Protein AF-A0A850MJM0-F1 (afdb_monomer)

Sequence (257 aa):
MSYEEKIACKRKKCAGTLTVPIKIIQKGSSAIVVSRCPSCHASFKTILSLENKDKWGPIVGKQFFVCDVCGTYNPDNWQYSGSGYGMSMWHPYWYWTNRQERLKITIQCRNCRKKRKKVISSELWSDIAKIVEKPPEKPPVELQCPHCRAPISEGAKVCPSCNKEIACSKCGAAIAPGAKFCSSCGDKVEKFEVPAVSAPPKENVCPTCNEEYDKGSIFCSVCGQEINCDKCGSEIQDGALFCTNCGDPVTKGDLST

Nearest PDB structures (foldseek):
  8inf-assembly1_W  TM=5.359E-01  e=5.818E-01  Homo sapiens
  6zj3-assembly1_L4  TM=5.145E-01  e=8.467E-01  Euglena gracilis
  6xu8-assembly1_Co  TM=5.160E-01  e=1.487E+00  Drosophila melanogaster

Radius of gyration: 32.88 Å; Cα contacts (8 Å, |Δi|>4): 395; chains: 1; bounding box: 72×34×93 Å

pLDDT: mean 76.53, std 17.35, range [31.28, 96.12]

Solvent-accessible surface area (backbone atoms only — not comparable to full-atom values): 16086 Å² total; per-residue (Å²): 135,55,62,66,67,67,58,25,38,85,52,77,95,51,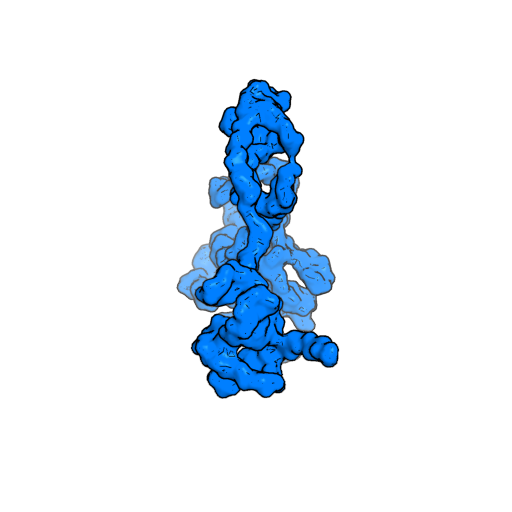78,46,37,75,32,17,46,45,33,41,40,72,54,89,69,29,36,41,36,32,25,28,22,37,90,76,64,51,73,47,79,42,81,40,57,52,92,50,33,86,74,42,44,65,58,52,36,59,27,46,32,31,34,59,69,81,58,53,74,34,70,86,37,64,43,79,61,80,82,82,73,92,76,83,73,94,73,98,79,82,86,90,78,100,66,85,56,66,45,38,38,34,35,43,35,86,83,82,61,54,72,44,80,28,38,30,22,51,80,61,40,66,61,36,45,64,77,47,60,69,72,86,69,73,71,80,68,82,40,56,37,85,80,78,59,46,82,42,63,90,86,53,42,51,38,91,87,74,53,40,59,42,21,37,93,88,80,60,48,77,47,61,74,88,52,61,45,36,93,87,78,62,50,75,50,70,77,61,83,69,76,94,75,74,78,80,85,83,87,43,63,39,93,85,80,67,46,76,53,64,89,43,45,58,48,36,92,85,78,64,48,76,44,48,39,93,88,76,63,45,82,66,62,90,90,48,59,42,38,92,86,80,63,49,76,33,47,79,62,81,79,77,129

Mean predicted aligned error: 19.58 Å

Secondary structure (DSSP, 8-state):
--HHHHHS---GGGTT---EEEEEEEETTEEEEEEE-TTT--EEEEEEEGGGHHHHHHHHHHHHTB-TTT--B-TTSEEES---S---S--S------S--EEEEEEE-TTT--EEEEEEEHHHHHHHHHHH----------EEPTTT--EE-TT-SB-TTT--BSB-TTT-PBPPTT-SB-TTT-PBPP--------SS----B-TTT--B--TT-SB-TTT--B---TTT-PPPPTT-SB-TTT--B--------

Structure (mmCIF, N/CA/C/O backbone):
data_AF-A0A850MJM0-F1
#
_entry.id   AF-A0A850MJM0-F1
#
loop_
_atom_site.group_PDB
_atom_site.id
_atom_site.type_symbol
_atom_site.label_atom_id
_atom_site.label_alt_id
_atom_site.label_comp_id
_atom_site.label_asym_id
_atom_site.label_entity_id
_atom_site.label_seq_id
_atom_site.pdbx_PDB_ins_code
_atom_site.Cartn_x
_atom_site.Cartn_y
_atom_site.Cartn_z
_atom_site.occupancy
_atom_site.B_iso_or_equiv
_atom_site.auth_seq_id
_atom_site.auth_comp_id
_atom_site.auth_asym_id
_atom_site.auth_atom_id
_atom_site.pdbx_PDB_model_num
ATOM 1 N N . MET A 1 1 ? -21.101 -10.316 14.415 1.00 73.50 1 MET A N 1
ATOM 2 C CA . MET A 1 1 ? -20.581 -8.983 14.041 1.00 73.50 1 MET A CA 1
ATOM 3 C C . MET A 1 1 ? -19.241 -9.134 13.349 1.00 73.50 1 MET A C 1
ATOM 5 O O . MET A 1 1 ? -18.328 -9.709 13.948 1.00 73.50 1 MET A O 1
ATOM 9 N N . SER A 1 2 ? -19.143 -8.639 12.119 1.00 88.75 2 SER A N 1
ATOM 10 C CA . SER A 1 2 ? -17.919 -8.636 11.311 1.00 88.75 2 SER A CA 1
ATOM 11 C C . SER A 1 2 ? -16.868 -7.675 11.888 1.00 88.75 2 SER A C 1
ATOM 13 O O . SER A 1 2 ? -17.162 -6.858 12.770 1.00 88.75 2 SER A O 1
ATOM 15 N N . TYR A 1 3 ? -15.609 -7.783 11.456 1.00 90.56 3 TYR A N 1
ATOM 16 C CA . TYR A 1 3 ? -14.566 -6.870 11.940 1.00 90.56 3 TYR A CA 1
ATOM 17 C C . TYR A 1 3 ? -14.725 -5.469 11.352 1.00 90.56 3 TYR A C 1
ATOM 19 O O . TYR A 1 3 ? -14.462 -4.492 12.051 1.00 90.56 3 TYR A O 1
ATOM 27 N N . GLU A 1 4 ? -15.252 -5.373 10.137 1.00 88.75 4 GLU A N 1
ATOM 28 C CA . GLU A 1 4 ? -15.675 -4.154 9.459 1.00 88.75 4 GLU A CA 1
ATOM 29 C C . GLU A 1 4 ? -16.672 -3.378 10.321 1.00 88.75 4 GLU A C 1
ATOM 31 O O . GLU A 1 4 ? -16.455 -2.207 10.625 1.00 88.75 4 GLU A O 1
ATOM 36 N N . GLU A 1 5 ? -17.713 -4.048 10.823 1.00 88.00 5 GLU A N 1
ATOM 37 C CA . GLU A 1 5 ? -18.692 -3.439 11.726 1.00 88.00 5 GLU A CA 1
ATOM 38 C C . GLU A 1 5 ? -18.061 -2.994 13.049 1.00 88.00 5 GLU A C 1
ATOM 40 O O . GLU A 1 5 ? -18.450 -1.965 13.611 1.00 88.00 5 GLU A O 1
ATOM 45 N N . LYS A 1 6 ? -17.098 -3.758 13.582 1.00 88.19 6 LYS A N 1
ATOM 46 C CA . LYS A 1 6 ? -16.415 -3.442 14.850 1.00 88.19 6 LYS A CA 1
ATOM 47 C C . LYS A 1 6 ? -15.526 -2.203 14.748 1.00 88.19 6 LYS A C 1
ATOM 49 O O . LYS A 1 6 ? -15.399 -1.480 15.737 1.00 88.19 6 LYS A O 1
ATOM 54 N N . ILE A 1 7 ? -14.926 -1.952 13.588 1.00 89.31 7 ILE A N 1
ATOM 55 C CA . ILE A 1 7 ? -14.044 -0.797 13.352 1.00 89.31 7 ILE A CA 1
ATOM 56 C C . ILE A 1 7 ? -14.753 0.370 12.646 1.00 89.31 7 ILE A C 1
ATOM 58 O O . ILE A 1 7 ? -14.175 1.448 12.524 1.00 89.31 7 ILE A O 1
ATOM 62 N N . ALA A 1 8 ? -15.999 0.194 12.208 1.00 89.12 8 ALA A N 1
ATOM 63 C CA . ALA A 1 8 ? -16.822 1.235 11.603 1.00 89.12 8 ALA A CA 1
ATOM 64 C C . ALA A 1 8 ? -17.196 2.365 12.579 1.00 89.12 8 ALA A C 1
ATOM 66 O O . ALA A 1 8 ? -17.294 2.185 13.799 1.00 89.12 8 ALA A O 1
ATOM 67 N N . CYS A 1 9 ? -17.470 3.553 12.031 1.00 89.75 9 CYS A N 1
ATOM 68 C CA . CYS A 1 9 ? -17.939 4.685 12.823 1.00 89.75 9 CYS A CA 1
ATOM 69 C C . CYS A 1 9 ? -19.335 4.415 13.410 1.00 89.75 9 CYS A C 1
ATOM 71 O O . CYS A 1 9 ? -20.280 4.131 12.682 1.00 89.75 9 CYS A O 1
ATOM 73 N N . LYS A 1 10 ? -19.497 4.579 14.729 1.00 85.19 10 LYS A N 1
ATOM 74 C CA . LYS A 1 10 ? -20.770 4.311 15.429 1.00 85.19 10 LYS A CA 1
ATOM 75 C C . LYS A 1 10 ? -21.781 5.462 15.402 1.00 85.19 10 LYS A C 1
ATOM 77 O O . LYS A 1 10 ? -22.886 5.323 15.917 1.00 85.19 10 LYS A O 1
ATOM 82 N N . ARG A 1 11 ? -21.432 6.622 14.837 1.00 86.88 11 ARG A N 1
ATOM 83 C CA . ARG A 1 11 ? -22.364 7.758 14.752 1.00 86.88 11 ARG A CA 1
ATOM 84 C C . ARG A 1 11 ? -23.369 7.529 13.622 1.00 86.88 11 ARG A C 1
ATOM 86 O O . ARG A 1 11 ? -22.960 7.325 12.485 1.00 86.88 11 ARG A O 1
ATOM 93 N N . LYS A 1 12 ? -24.670 7.659 13.920 1.00 82.44 12 LYS A N 1
ATOM 94 C CA . LYS A 1 12 ? -25.774 7.442 12.959 1.00 82.44 12 LYS A CA 1
ATOM 95 C C . LYS A 1 12 ? -25.589 8.207 11.640 1.00 82.44 12 LYS A C 1
ATOM 97 O O . LYS A 1 12 ? -25.693 7.613 10.577 1.00 82.44 12 LYS A O 1
ATOM 102 N N . LYS A 1 13 ? -25.190 9.484 11.710 1.00 83.62 13 LYS A N 1
ATOM 103 C CA . LYS A 1 13 ? -24.948 10.348 10.534 1.00 83.62 13 LYS A CA 1
ATOM 104 C C . LYS A 1 13 ? -23.825 9.886 9.594 1.00 83.62 13 LYS A C 1
ATOM 106 O O . LYS A 1 13 ? -23.658 10.443 8.521 1.00 83.62 13 LYS A O 1
ATOM 111 N N . CYS A 1 14 ? -23.011 8.930 10.032 1.00 82.81 14 CYS A N 1
ATOM 112 C CA . CYS A 1 14 ? -21.874 8.407 9.286 1.00 82.81 14 CYS A CA 1
ATOM 113 C C . CYS A 1 14 ? -22.187 7.055 8.627 1.00 82.81 14 CYS A C 1
ATOM 115 O O . CYS A 1 14 ? -21.354 6.566 7.872 1.00 82.81 14 CYS A O 1
ATOM 117 N N . ALA A 1 15 ? -23.345 6.442 8.909 1.00 72.50 15 ALA A N 1
ATOM 118 C CA . ALA A 1 15 ? -23.772 5.167 8.322 1.00 72.50 15 ALA A CA 1
ATOM 119 C C . ALA A 1 15 ? -22.708 4.046 8.381 1.00 72.50 15 ALA A C 1
ATOM 121 O O . ALA A 1 15 ? -22.600 3.235 7.470 1.00 72.50 15 ALA A O 1
ATOM 122 N N . GLY A 1 16 ? -21.874 4.011 9.429 1.00 67.88 16 GLY A N 1
ATOM 123 C CA . GLY A 1 16 ? -20.808 3.010 9.527 1.00 67.88 16 GLY A CA 1
ATOM 124 C C . GLY A 1 16 ? -19.594 3.266 8.625 1.00 67.88 16 GLY A C 1
ATOM 125 O O . GLY A 1 16 ? -18.875 2.323 8.314 1.00 67.88 16 GLY A O 1
ATOM 126 N N . THR A 1 17 ? -19.336 4.518 8.218 1.00 68.19 17 THR A N 1
ATOM 127 C CA . THR A 1 17 ? -18.204 4.859 7.332 1.00 68.19 17 THR A CA 1
ATOM 128 C C . THR A 1 17 ? -16.870 4.294 7.815 1.00 68.19 17 THR A C 1
ATOM 130 O O . THR A 1 17 ? -16.611 4.179 9.022 1.00 68.19 17 THR A O 1
ATOM 133 N N . LEU A 1 18 ? -16.001 4.062 6.827 1.00 71.00 18 LEU A N 1
ATOM 134 C CA . LEU A 1 18 ? -14.564 3.848 6.953 1.00 71.00 18 LEU A CA 1
ATOM 135 C C . LEU A 1 18 ? -13.977 4.720 8.072 1.00 71.00 18 LEU A C 1
ATOM 137 O O . LEU A 1 18 ? -14.043 5.952 8.017 1.00 71.00 18 LEU A O 1
ATOM 141 N N . THR A 1 19 ? -13.395 4.095 9.093 1.00 87.44 19 THR A N 1
ATOM 142 C CA . THR A 1 19 ? -12.561 4.819 10.052 1.00 87.44 19 THR A CA 1
ATOM 143 C C . THR A 1 19 ? -11.104 4.665 9.662 1.00 87.44 19 THR A C 1
ATOM 145 O O . THR A 1 19 ? -10.707 3.704 9.010 1.00 87.44 19 THR A O 1
ATOM 148 N N . VAL A 1 20 ? -10.305 5.662 10.017 1.00 93.62 20 VAL A N 1
ATOM 149 C CA . VAL A 1 20 ? -8.890 5.713 9.682 1.00 93.62 20 VAL A CA 1
ATOM 150 C C . VAL A 1 20 ? -8.096 5.486 10.959 1.00 93.62 20 VAL A C 1
ATOM 152 O O . VAL A 1 20 ? -8.084 6.376 11.816 1.00 93.62 20 VAL A O 1
ATOM 155 N N . PRO A 1 21 ? -7.416 4.340 11.116 1.00 95.25 21 PRO A N 1
ATOM 156 C CA . PRO A 1 21 ? -6.470 4.127 12.194 1.00 95.25 21 PRO A CA 1
ATOM 157 C C . PRO A 1 21 ? -5.414 5.235 12.203 1.00 95.25 21 PRO A C 1
ATOM 159 O O . PRO A 1 21 ? -4.779 5.533 11.186 1.00 95.25 21 PRO A O 1
ATOM 162 N N . ILE A 1 22 ? -5.253 5.868 13.363 1.00 94.62 22 ILE A N 1
ATOM 163 C CA . ILE A 1 22 ? -4.218 6.877 13.633 1.00 94.62 22 ILE A CA 1
ATOM 164 C C . ILE A 1 22 ? -3.197 6.370 14.654 1.00 94.62 22 ILE A C 1
ATOM 166 O O . ILE A 1 22 ? -2.071 6.867 14.706 1.00 94.62 22 ILE A O 1
ATOM 170 N N . LYS A 1 23 ? -3.576 5.375 15.465 1.00 94.94 23 LYS A N 1
ATOM 171 C CA . LYS A 1 23 ? -2.698 4.741 16.443 1.00 94.94 23 LYS A CA 1
ATOM 172 C C . LYS A 1 23 ? -3.057 3.264 16.622 1.00 94.94 23 LYS A C 1
ATOM 174 O O . LYS A 1 23 ? -4.214 2.962 16.888 1.00 94.94 23 LYS A O 1
ATOM 179 N N . ILE A 1 24 ? -2.081 2.367 16.515 1.00 95.06 24 ILE A N 1
ATOM 180 C CA . ILE A 1 24 ? -2.252 0.912 16.643 1.00 95.06 24 ILE A CA 1
ATOM 181 C C . ILE A 1 24 ? -1.194 0.380 17.617 1.00 95.06 24 ILE A C 1
ATOM 183 O O . ILE A 1 24 ? -0.027 0.274 17.269 1.00 95.06 24 ILE A O 1
ATOM 187 N N . ILE A 1 25 ? -1.565 0.078 18.860 1.00 93.81 25 ILE A N 1
ATOM 188 C CA . ILE A 1 25 ? -0.603 -0.340 19.894 1.00 93.81 25 ILE A CA 1
ATOM 189 C C . ILE A 1 25 ? -0.877 -1.769 20.332 1.00 93.81 25 ILE A C 1
ATOM 191 O O . ILE A 1 25 ? -1.975 -2.061 20.801 1.00 93.81 25 ILE A O 1
ATOM 195 N N . GLN A 1 26 ? 0.136 -2.624 20.265 1.00 93.00 26 GLN A N 1
ATOM 196 C CA . GLN A 1 26 ? 0.100 -3.949 20.867 1.00 93.00 26 GLN A CA 1
ATOM 197 C C . GLN A 1 26 ? 0.281 -3.854 22.390 1.00 93.00 26 GLN A C 1
ATOM 199 O O . GLN A 1 26 ? 1.193 -3.194 22.888 1.00 93.00 26 GLN A O 1
ATOM 204 N N . LYS A 1 27 ? -0.606 -4.505 23.145 1.00 91.31 27 LYS A N 1
ATOM 205 C CA . LYS A 1 27 ? -0.520 -4.685 24.598 1.00 91.31 27 LYS A CA 1
ATOM 206 C C . LYS A 1 27 ? -0.912 -6.116 24.954 1.00 91.31 27 LYS A C 1
ATOM 208 O O . LYS A 1 27 ? -2.089 -6.462 24.874 1.00 91.31 27 LYS A O 1
ATOM 213 N N . GLY A 1 28 ? 0.064 -6.923 25.369 1.00 90.50 28 GLY A N 1
ATOM 214 C CA . GLY A 1 28 ? -0.158 -8.349 25.618 1.00 90.50 28 GLY A CA 1
ATOM 215 C C . GLY A 1 28 ? -0.710 -9.037 24.367 1.00 90.50 28 GLY A C 1
ATOM 216 O O . GLY A 1 28 ? -0.198 -8.817 23.271 1.00 90.50 28 GLY A O 1
ATOM 217 N N . SER A 1 29 ? -1.797 -9.791 24.527 1.00 94.44 29 SER A N 1
ATOM 218 C CA . SER A 1 29 ? -2.508 -10.508 23.458 1.00 94.44 29 SER A CA 1
ATOM 219 C C . SER A 1 29 ? -3.500 -9.645 22.658 1.00 94.44 29 SER A C 1
ATOM 221 O O . SER A 1 29 ? -4.314 -10.170 21.899 1.00 94.44 29 SER A O 1
ATOM 223 N N . SER A 1 30 ? -3.479 -8.318 22.820 1.00 95.25 30 SER A N 1
ATOM 224 C CA . SER A 1 30 ? -4.449 -7.409 22.196 1.00 95.25 30 SER A CA 1
ATOM 225 C C . SER A 1 30 ? -3.796 -6.265 21.419 1.00 95.25 30 SER A C 1
ATOM 227 O O . SER A 1 30 ? -2.788 -5.695 21.833 1.00 95.25 30 SER A O 1
ATOM 229 N N . ALA A 1 31 ? -4.434 -5.855 20.326 1.00 95.44 31 ALA A N 1
ATOM 230 C CA . ALA A 1 31 ? -4.159 -4.622 19.602 1.00 95.44 31 ALA A CA 1
ATOM 231 C C . ALA A 1 31 ? -5.190 -3.546 19.976 1.00 95.44 31 ALA A C 1
ATOM 233 O O . ALA A 1 31 ? -6.398 -3.716 19.811 1.00 95.44 31 ALA A O 1
ATOM 234 N N . ILE A 1 32 ? -4.710 -2.406 20.470 1.00 95.75 32 ILE A N 1
ATOM 235 C CA . ILE A 1 32 ? -5.511 -1.208 20.716 1.00 95.75 32 ILE A CA 1
ATOM 236 C C . ILE A 1 32 ? -5.442 -0.329 19.471 1.00 95.75 32 ILE A C 1
ATOM 238 O O . ILE A 1 32 ? -4.422 0.315 19.218 1.00 95.75 32 ILE A O 1
ATOM 242 N N . VAL A 1 33 ? -6.545 -0.264 18.732 1.00 95.94 33 VAL A N 1
ATOM 243 C CA . VAL A 1 33 ? -6.689 0.549 17.524 1.00 95.94 33 VAL A CA 1
ATOM 244 C C . VAL A 1 33 ? -7.494 1.797 17.862 1.00 95.94 33 VAL A C 1
ATOM 246 O O . VAL A 1 33 ? -8.666 1.721 18.224 1.00 95.94 33 VAL A O 1
ATOM 249 N N . VAL A 1 34 ? -6.859 2.960 17.765 1.00 95.56 34 VAL A N 1
ATOM 250 C CA . VAL A 1 34 ? -7.532 4.257 17.819 1.00 95.56 34 VAL A CA 1
ATOM 251 C C . VAL A 1 34 ? -7.684 4.763 16.394 1.00 95.56 34 VAL A C 1
ATOM 253 O O . VAL A 1 34 ? -6.687 5.001 15.704 1.00 95.56 34 VAL A O 1
ATOM 256 N N . SER A 1 35 ? -8.928 4.963 15.981 1.00 94.50 35 SER A N 1
ATOM 257 C CA . SER A 1 35 ? -9.287 5.419 14.644 1.00 94.50 35 SER A CA 1
ATOM 258 C C . SER A 1 35 ? -10.024 6.748 14.696 1.00 94.50 35 SER A C 1
ATOM 260 O O . SER A 1 35 ? -10.736 7.039 15.655 1.00 94.50 35 SER A O 1
ATOM 262 N N . ARG A 1 36 ? -9.885 7.548 13.641 1.00 92.94 36 ARG A N 1
ATOM 263 C CA . ARG A 1 36 ? -10.643 8.781 13.423 1.00 92.94 36 ARG A CA 1
ATOM 264 C C . ARG A 1 36 ? -11.534 8.622 12.198 1.00 92.94 36 ARG A C 1
ATOM 266 O O . ARG A 1 36 ? -11.080 8.157 11.158 1.00 92.94 36 ARG A O 1
ATOM 273 N N . CYS A 1 37 ? -12.799 9.005 12.309 1.00 90.62 37 CYS A N 1
ATOM 274 C CA . CYS A 1 37 ? -13.708 9.034 11.163 1.00 90.62 37 CYS A CA 1
ATOM 275 C C . CYS A 1 37 ? -13.425 10.277 10.294 1.00 90.62 37 CYS A C 1
ATOM 277 O O . CYS A 1 37 ? -13.448 11.379 10.843 1.00 90.62 37 CYS A O 1
ATOM 279 N N . PRO A 1 38 ? -13.211 10.150 8.972 1.00 86.88 38 PRO A N 1
ATOM 280 C CA . PRO A 1 38 ? -13.021 11.304 8.090 1.00 86.88 38 PRO A CA 1
ATOM 281 C C . PRO A 1 38 ? -14.247 12.220 8.010 1.00 86.88 38 PRO A C 1
ATOM 283 O O . PRO A 1 38 ? -14.094 13.428 7.910 1.00 86.88 38 PRO A O 1
ATOM 286 N N . SER A 1 39 ? -15.458 11.662 8.108 1.00 88.25 39 SER A N 1
ATOM 287 C CA . SER A 1 39 ? -16.705 12.417 7.923 1.00 88.25 39 SER A CA 1
ATOM 288 C C . SER A 1 39 ? -17.124 13.226 9.149 1.00 88.25 39 SER A C 1
ATOM 290 O O . SER A 1 39 ? -17.693 14.303 9.020 1.00 88.25 39 SER A O 1
ATOM 292 N N . CYS A 1 40 ? -16.904 12.706 10.362 1.00 90.00 40 CYS A N 1
ATOM 293 C CA . CYS A 1 40 ? -17.334 13.387 11.591 1.00 90.00 40 CYS A CA 1
ATOM 294 C C . CYS A 1 40 ? -16.208 13.726 12.564 1.00 90.00 40 CYS A C 1
ATOM 296 O O . CYS A 1 40 ? -16.497 14.242 13.645 1.00 90.00 40 CYS A O 1
ATOM 298 N N . HIS A 1 41 ? -14.965 13.374 12.226 1.00 88.19 41 HIS A N 1
ATOM 299 C CA . HIS A 1 41 ? -13.744 13.579 13.014 1.00 88.19 41 HIS A CA 1
ATOM 300 C C . HIS A 1 41 ? -13.751 12.989 14.432 1.00 88.19 41 HIS A C 1
ATOM 302 O O . HIS A 1 41 ? -12.788 13.155 15.182 1.00 88.19 41 HIS A O 1
ATOM 308 N N . ALA A 1 42 ? -14.794 12.238 14.792 1.00 89.75 42 ALA A N 1
ATOM 309 C CA . ALA A 1 42 ? -14.852 11.519 16.048 1.00 89.75 42 ALA A CA 1
ATOM 310 C C . ALA A 1 42 ? -13.763 10.449 16.088 1.00 89.75 42 ALA A C 1
ATOM 312 O O . ALA A 1 42 ? -13.487 9.775 15.089 1.00 89.75 42 ALA A O 1
ATOM 313 N N . SER A 1 43 ? -13.145 10.325 17.258 1.00 91.25 43 SER A N 1
ATOM 314 C CA . SER A 1 43 ? -12.139 9.309 17.527 1.00 91.25 43 SER A CA 1
ATOM 315 C C . SER A 1 43 ? -12.783 8.162 18.295 1.00 91.25 43 SER A C 1
ATOM 317 O O . SER A 1 43 ? -13.587 8.394 19.196 1.00 91.25 43 SER A O 1
ATOM 319 N N . PHE A 1 44 ? -12.431 6.936 17.937 1.00 89.44 44 PHE A N 1
ATOM 320 C CA . PHE A 1 44 ? -12.960 5.719 18.541 1.00 89.44 44 PHE A CA 1
ATOM 321 C C . PHE A 1 44 ? -11.806 4.787 18.872 1.00 89.44 44 PHE A C 1
ATOM 323 O O . PHE A 1 44 ? -10.789 4.775 18.177 1.00 89.44 44 PHE A O 1
ATOM 330 N N . LYS A 1 45 ? -11.970 4.015 19.941 1.00 93.81 45 LYS A N 1
ATOM 331 C CA . LYS A 1 45 ? -11.004 3.016 20.382 1.00 93.81 45 LYS A CA 1
ATOM 332 C C . LYS A 1 45 ? -11.650 1.644 20.268 1.00 93.81 45 LYS A C 1
ATOM 334 O O . LYS A 1 45 ? -12.674 1.404 20.901 1.00 93.81 45 LYS A O 1
ATOM 339 N N . THR A 1 46 ? -11.006 0.751 19.533 1.00 94.44 46 THR A N 1
ATOM 340 C CA . THR A 1 46 ? -11.391 -0.654 19.419 1.00 94.44 46 THR A CA 1
ATOM 341 C C . THR A 1 46 ? -10.244 -1.517 19.929 1.00 94.44 46 THR A C 1
ATOM 343 O O . THR A 1 46 ? -9.074 -1.236 19.666 1.00 94.44 46 THR A O 1
ATOM 346 N N . ILE A 1 47 ? -10.573 -2.548 20.704 1.00 95.75 47 ILE A N 1
ATOM 347 C CA . ILE A 1 47 ? -9.612 -3.535 21.200 1.00 95.75 47 ILE A CA 1
ATOM 348 C C . ILE A 1 47 ? -9.845 -4.819 20.405 1.00 95.75 47 ILE A C 1
ATOM 350 O O . ILE A 1 47 ? -10.971 -5.312 20.349 1.00 95.75 47 ILE A O 1
ATOM 354 N N . LEU A 1 48 ? -8.800 -5.320 19.751 1.00 95.31 48 LEU A N 1
ATOM 355 C CA . LEU A 1 48 ? -8.848 -6.490 18.879 1.00 95.31 48 LEU A CA 1
ATOM 356 C C . LEU A 1 48 ? -7.898 -7.563 19.418 1.00 95.31 48 LEU A C 1
ATOM 358 O O . LEU A 1 48 ? -6.746 -7.258 19.715 1.00 95.31 48 LEU A O 1
ATOM 362 N N . SER A 1 49 ? -8.365 -8.807 19.541 1.00 96.12 49 SER A N 1
ATOM 363 C CA . SER A 1 49 ? -7.502 -9.935 19.925 1.00 96.12 49 SER A CA 1
ATOM 364 C C . SER A 1 49 ? -6.508 -10.255 18.803 1.00 96.12 49 SER A C 1
ATOM 366 O O . SER A 1 49 ? -6.898 -10.318 17.632 1.00 96.12 49 SER A O 1
ATOM 368 N N . LEU A 1 50 ? -5.238 -10.471 19.157 1.00 94.81 50 LEU A N 1
ATOM 369 C CA . LEU A 1 50 ? -4.191 -10.887 18.219 1.00 94.81 50 LEU A CA 1
ATOM 370 C C . LEU A 1 50 ? -4.405 -12.313 17.692 1.00 94.81 50 LEU A C 1
ATOM 372 O O . LEU A 1 50 ? -3.963 -12.602 16.589 1.00 94.81 50 LEU A O 1
ATOM 376 N N . GLU A 1 51 ? -5.147 -13.170 18.399 1.00 95.44 51 GLU A N 1
ATOM 377 C CA . GLU A 1 51 ? -5.480 -14.530 17.930 1.00 95.44 51 GLU A CA 1
ATOM 378 C C . GLU A 1 51 ? -6.279 -14.524 16.621 1.00 95.44 51 GLU A C 1
ATOM 380 O O . GLU A 1 51 ? -6.262 -15.480 15.861 1.00 95.44 51 GLU A O 1
ATOM 385 N N . ASN A 1 52 ? -6.999 -13.434 16.349 1.00 94.75 52 ASN A N 1
ATOM 386 C CA . ASN A 1 52 ? -7.797 -13.271 15.137 1.00 94.75 52 ASN A CA 1
ATOM 387 C C . ASN A 1 52 ? -7.179 -12.245 14.171 1.00 94.75 52 ASN A C 1
ATOM 389 O O . ASN A 1 52 ? -7.901 -11.650 13.365 1.00 94.75 52 ASN A O 1
ATOM 393 N N . LYS A 1 53 ? -5.868 -11.987 14.276 1.00 93.06 53 LYS A N 1
ATOM 394 C CA . LYS A 1 53 ? -5.159 -10.962 13.495 1.00 93.06 53 LYS A CA 1
ATOM 395 C C . LYS A 1 53 ? -5.313 -11.142 11.992 1.00 93.06 53 LYS A C 1
ATOM 397 O O . LYS A 1 53 ? -5.512 -10.143 11.312 1.00 93.06 53 LYS A O 1
ATOM 402 N N . ASP A 1 54 ? -5.343 -12.369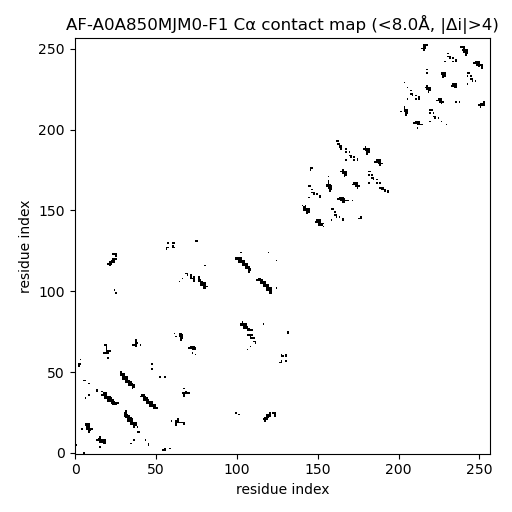 11.491 1.00 92.25 54 ASP A N 1
ATOM 403 C CA . ASP A 1 54 ? -5.501 -12.631 10.054 1.00 92.25 54 ASP A CA 1
ATOM 404 C C . ASP A 1 54 ? -6.833 -12.111 9.500 1.00 92.25 54 ASP A C 1
ATOM 406 O O . ASP A 1 54 ? -6.927 -11.723 8.338 1.00 92.25 54 ASP A O 1
ATOM 410 N N . LYS A 1 55 ? -7.863 -12.024 10.351 1.00 93.25 55 LYS A N 1
ATOM 411 C CA . LYS A 1 55 ? -9.191 -11.536 9.962 1.00 93.25 55 LYS A CA 1
ATOM 412 C C . LYS A 1 55 ? -9.255 -10.010 9.926 1.00 93.25 55 LYS A C 1
ATOM 414 O O . LYS A 1 55 ? -9.823 -9.441 9.002 1.00 93.25 55 LYS A O 1
ATOM 419 N N . TRP A 1 56 ? -8.706 -9.326 10.933 1.00 93.25 56 TRP A N 1
ATOM 420 C CA . TRP A 1 56 ? -8.835 -7.863 11.046 1.00 93.25 56 TRP A CA 1
ATOM 421 C C . TRP A 1 56 ? -7.624 -7.079 10.534 1.00 93.25 56 TRP A C 1
ATOM 423 O O . TRP A 1 56 ? -7.766 -5.917 10.146 1.00 93.25 56 TRP A O 1
ATOM 433 N N . GLY A 1 57 ? -6.441 -7.688 10.534 1.00 92.56 57 GLY A N 1
ATOM 434 C CA . GLY A 1 57 ? -5.165 -7.090 10.150 1.00 92.56 57 GLY A CA 1
ATOM 435 C C . GLY A 1 57 ? -5.191 -6.481 8.751 1.00 92.56 57 GLY A C 1
ATOM 436 O O . GLY A 1 57 ? -4.872 -5.297 8.628 1.00 92.56 57 GLY A O 1
ATOM 437 N N . PRO A 1 58 ? -5.660 -7.206 7.716 1.00 91.25 58 PRO A N 1
ATOM 438 C CA . PRO A 1 58 ? -5.777 -6.664 6.362 1.00 91.25 58 PRO A CA 1
ATOM 439 C C . PRO A 1 58 ? -6.677 -5.426 6.273 1.00 91.25 58 PRO A C 1
ATOM 441 O O . PRO A 1 58 ? -6.368 -4.472 5.556 1.00 91.25 58 PRO A O 1
ATOM 444 N N . ILE A 1 59 ? -7.774 -5.409 7.035 1.00 91.88 59 ILE A N 1
ATOM 445 C CA . ILE A 1 59 ? -8.752 -4.317 7.020 1.00 91.88 59 ILE A CA 1
ATOM 446 C C . ILE A 1 59 ? -8.150 -3.063 7.665 1.00 91.88 59 ILE A C 1
ATOM 448 O O . ILE A 1 59 ? -8.137 -1.985 7.067 1.00 91.88 59 ILE A O 1
ATOM 452 N N . VAL A 1 60 ? -7.602 -3.214 8.874 1.00 93.19 60 VAL A N 1
ATOM 453 C CA . VAL A 1 60 ? -6.954 -2.124 9.618 1.00 93.19 60 VAL A CA 1
ATOM 454 C C . VAL A 1 60 ? -5.716 -1.623 8.870 1.00 93.19 60 VAL A C 1
ATOM 456 O O . VAL A 1 60 ? -5.505 -0.414 8.790 1.00 93.19 60 VAL A O 1
ATOM 459 N N . GLY A 1 61 ? -4.931 -2.527 8.280 1.00 92.00 61 GLY A N 1
ATOM 460 C CA . GLY A 1 61 ? -3.743 -2.212 7.491 1.00 92.00 61 GLY A CA 1
ATOM 461 C C . GLY A 1 61 ? -4.062 -1.360 6.267 1.00 92.00 61 GLY A C 1
ATOM 462 O O . GLY A 1 61 ? -3.480 -0.291 6.105 1.00 92.00 61 GLY A O 1
ATOM 463 N N . LYS A 1 62 ? -5.062 -1.740 5.459 1.00 90.75 62 LYS A N 1
ATOM 464 C CA . LYS A 1 62 ? -5.520 -0.909 4.329 1.00 90.75 62 LYS A CA 1
ATOM 465 C C . LYS A 1 62 ? -6.026 0.459 4.800 1.00 90.75 62 LYS A C 1
ATOM 467 O O . LYS A 1 62 ? -5.628 1.491 4.261 1.00 90.75 62 LYS A O 1
ATOM 472 N N . GLN A 1 63 ? -6.844 0.500 5.851 1.00 92.62 63 GLN A N 1
ATOM 473 C CA . GLN A 1 63 ? -7.356 1.759 6.404 1.00 92.62 63 GLN A CA 1
ATOM 474 C C . GLN A 1 63 ? -6.249 2.661 6.978 1.00 92.62 63 GLN A C 1
ATOM 476 O O . GLN A 1 63 ? -6.383 3.888 6.981 1.00 92.62 63 GLN A O 1
ATOM 481 N N . PHE A 1 64 ? -5.136 2.090 7.445 1.00 94.06 64 PHE A N 1
ATOM 482 C CA . PHE A 1 64 ? -4.011 2.842 7.998 1.00 94.06 64 PHE A CA 1
ATOM 483 C C . PHE A 1 64 ? -3.362 3.785 6.974 1.00 94.06 64 PHE A C 1
ATOM 485 O O . PHE A 1 64 ? -2.826 4.813 7.375 1.00 94.06 64 PHE A O 1
ATOM 492 N N . PHE A 1 65 ? -3.476 3.537 5.669 1.00 93.19 65 PHE A N 1
ATOM 493 C CA . PHE A 1 65 ? -2.930 4.432 4.633 1.00 93.19 65 PHE A CA 1
ATOM 494 C C . PHE A 1 65 ? -3.954 5.424 4.066 1.00 93.19 65 PHE A C 1
ATOM 496 O O . PHE A 1 65 ? -3.656 6.227 3.178 1.00 93.19 65 PHE A O 1
ATOM 503 N N . VAL A 1 66 ? -5.170 5.424 4.609 1.00 92.69 66 VAL A N 1
ATOM 504 C CA . VAL A 1 66 ? -6.216 6.378 4.243 1.00 92.69 66 VAL A CA 1
ATOM 505 C C . VAL A 1 66 ? -5.995 7.714 4.960 1.00 92.69 66 VAL A C 1
ATOM 507 O O . VAL A 1 66 ? -5.577 7.771 6.124 1.00 92.69 66 VAL A O 1
ATOM 510 N N . CYS A 1 67 ? -6.264 8.813 4.256 1.00 91.69 67 CYS A N 1
ATOM 511 C CA . CYS A 1 67 ? -6.244 10.162 4.804 1.00 91.69 67 CYS A CA 1
ATOM 512 C C . CYS A 1 67 ? -7.454 10.394 5.725 1.00 91.69 67 CYS A C 1
ATOM 514 O O . CYS A 1 67 ? -8.598 10.258 5.299 1.00 91.69 67 CYS A O 1
ATOM 516 N N . ASP A 1 68 ? -7.213 10.833 6.964 1.00 89.62 68 ASP A N 1
ATOM 517 C CA . ASP A 1 68 ? -8.259 11.132 7.961 1.00 89.62 68 ASP A CA 1
ATOM 518 C C . ASP A 1 68 ? -9.042 12.429 7.683 1.00 89.62 68 ASP A C 1
ATOM 520 O O . ASP A 1 68 ? -9.876 12.830 8.493 1.00 89.62 68 ASP A O 1
ATOM 524 N N . VAL A 1 69 ? -8.745 13.107 6.571 1.00 89.38 69 VAL A N 1
ATOM 525 C CA . VAL A 1 69 ? -9.398 14.354 6.155 1.00 89.38 69 VAL A CA 1
ATOM 526 C C . VAL A 1 69 ? -10.228 14.141 4.900 1.00 89.38 69 VAL A C 1
ATOM 528 O O . VAL A 1 69 ? -11.424 14.385 4.935 1.00 89.38 69 VAL A O 1
ATOM 531 N N . CYS A 1 70 ? -9.610 13.698 3.803 1.00 90.25 70 CYS A N 1
ATOM 532 C CA . CYS A 1 70 ? -10.300 13.565 2.516 1.00 90.25 70 CYS A CA 1
ATOM 533 C C . CYS A 1 70 ? -10.604 12.116 2.111 1.00 90.25 70 CYS A C 1
ATOM 535 O O . CYS A 1 70 ? -11.162 11.899 1.044 1.00 90.25 70 CYS A O 1
ATOM 537 N N . GLY A 1 71 ? -10.203 11.114 2.901 1.00 88.62 71 GLY A N 1
ATOM 538 C CA . GLY A 1 71 ? -10.469 9.706 2.590 1.00 88.62 71 GLY A CA 1
ATOM 539 C C . GLY A 1 71 ? -9.628 9.110 1.454 1.00 88.62 71 GLY A C 1
ATOM 540 O O . GLY A 1 71 ? -9.764 7.928 1.159 1.00 88.62 71 GLY A O 1
ATOM 541 N N . THR A 1 72 ? -8.722 9.870 0.830 1.00 92.44 72 THR A N 1
ATOM 542 C CA . THR A 1 72 ? -7.817 9.334 -0.201 1.00 92.44 72 THR A CA 1
ATOM 543 C C . THR A 1 72 ? -6.866 8.290 0.391 1.00 92.44 72 THR A C 1
ATOM 545 O O . THR A 1 72 ? -6.264 8.535 1.436 1.00 92.44 72 THR A O 1
ATOM 548 N N . TYR A 1 73 ? -6.694 7.159 -0.295 1.00 93.06 73 TYR A N 1
ATOM 549 C CA . TYR A 1 73 ? -5.726 6.100 0.021 1.00 93.06 73 TYR A CA 1
ATOM 550 C C . TYR A 1 73 ? -4.315 6.455 -0.493 1.00 93.06 73 TYR A C 1
ATOM 552 O O . TYR A 1 73 ? -4.188 6.934 -1.620 1.00 93.06 73 TYR A O 1
ATOM 560 N N . ASN A 1 74 ? -3.276 6.274 0.337 1.00 91.75 74 ASN A N 1
ATOM 561 C CA . ASN A 1 74 ? -1.879 6.672 0.065 1.00 91.75 74 ASN A CA 1
ATOM 562 C C . ASN A 1 74 ? -0.887 5.561 0.499 1.00 91.75 74 ASN A C 1
ATOM 564 O O . ASN A 1 74 ? -0.143 5.755 1.465 1.00 91.75 74 ASN A O 1
ATOM 568 N N . PRO A 1 75 ? -0.909 4.378 -0.138 1.00 88.69 75 PRO A N 1
ATOM 569 C CA . PRO A 1 75 ? -0.051 3.243 0.234 1.00 88.69 75 PRO A CA 1
ATOM 570 C C . PRO A 1 75 ? 1.441 3.478 -0.048 1.00 88.69 75 PRO A C 1
ATOM 572 O O . PRO A 1 75 ? 2.291 2.853 0.570 1.00 88.69 75 PRO A O 1
ATOM 575 N N . ASP A 1 76 ? 1.738 4.400 -0.956 1.00 84.50 76 ASP A N 1
ATOM 576 C CA . ASP A 1 76 ? 3.033 4.687 -1.572 1.00 84.50 76 ASP A CA 1
ATOM 577 C C . ASP A 1 76 ? 3.655 6.014 -1.100 1.00 84.50 76 ASP A C 1
ATOM 579 O O . ASP A 1 76 ? 4.772 6.351 -1.476 1.00 84.50 76 ASP A O 1
ATOM 583 N N . ASN A 1 77 ? 2.946 6.790 -0.271 1.00 86.19 77 ASN A N 1
ATOM 584 C CA . ASN A 1 77 ? 3.371 8.131 0.146 1.00 86.19 77 ASN A CA 1
ATOM 585 C C . ASN A 1 77 ? 3.491 8.251 1.671 1.00 86.19 77 ASN A C 1
ATOM 587 O O . ASN A 1 77 ? 2.754 8.996 2.335 1.00 86.19 77 ASN A O 1
ATOM 591 N N . TRP A 1 78 ? 4.410 7.470 2.236 1.00 86.25 78 TRP A N 1
ATOM 592 C CA . TRP A 1 78 ? 4.700 7.450 3.664 1.00 86.25 78 TRP A CA 1
ATOM 593 C C . TRP A 1 78 ? 6.202 7.349 3.951 1.00 86.25 78 TRP A C 1
ATOM 595 O O . TRP A 1 78 ? 6.987 6.905 3.123 1.00 86.25 78 TRP A O 1
ATOM 605 N N . GLN A 1 79 ? 6.601 7.787 5.144 1.00 83.31 79 GLN A N 1
ATOM 606 C CA . GLN A 1 79 ? 7.984 7.762 5.622 1.00 83.31 79 GLN A CA 1
ATOM 607 C C . GLN A 1 79 ? 8.036 7.561 7.141 1.00 83.31 79 GLN A C 1
ATOM 609 O O . GLN A 1 79 ? 7.124 7.971 7.869 1.00 83.31 79 GLN A O 1
ATOM 614 N N . TYR A 1 80 ? 9.131 7.008 7.658 1.00 80.81 80 TYR A N 1
ATOM 615 C CA . TYR A 1 80 ? 9.391 7.013 9.098 1.00 80.81 80 TYR A CA 1
ATOM 616 C C . TYR A 1 80 ? 9.644 8.442 9.602 1.00 80.81 80 TYR A C 1
ATOM 618 O O . TYR A 1 80 ? 10.189 9.300 8.908 1.00 80.81 80 TYR A O 1
ATOM 626 N N . SER A 1 81 ? 9.200 8.730 10.823 1.00 68.56 81 SER A N 1
ATOM 627 C CA . SER A 1 81 ? 9.318 10.049 11.451 1.00 68.56 81 SER A CA 1
ATOM 628 C C . SER A 1 81 ? 10.295 9.979 12.618 1.00 68.56 81 SER A C 1
ATOM 630 O O . SER A 1 81 ? 9.890 9.604 13.719 1.00 68.56 81 SER A O 1
ATOM 632 N N . GL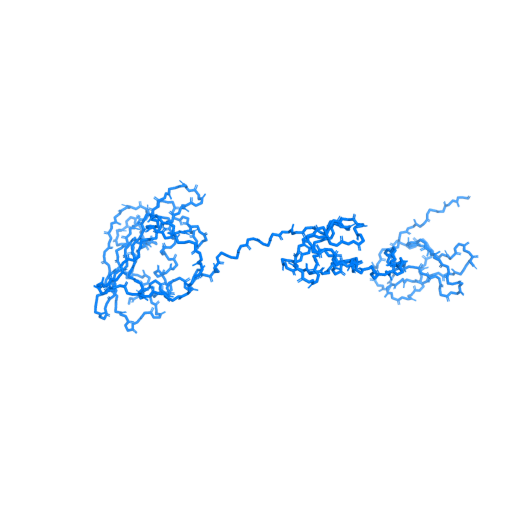Y A 1 82 ? 11.555 10.362 12.394 1.00 55.88 82 GLY A N 1
ATOM 633 C CA . GLY A 1 82 ? 12.558 10.410 13.466 1.00 55.88 82 GLY A CA 1
ATOM 634 C C . GLY A 1 82 ? 14.003 10.068 13.094 1.00 55.88 82 GLY A C 1
ATOM 635 O O . GLY A 1 82 ? 14.695 9.543 13.950 1.00 55.88 82 GLY A O 1
ATOM 636 N N . SER A 1 83 ? 14.477 10.363 11.881 1.00 44.72 83 SER A N 1
ATOM 637 C CA . SER A 1 83 ? 15.907 10.291 11.534 1.00 44.72 83 SER A CA 1
ATOM 638 C C . SER A 1 83 ? 16.549 11.680 11.655 1.00 44.72 83 SER A C 1
ATOM 640 O O . SER A 1 83 ? 16.754 12.381 10.663 1.00 44.72 83 SER A O 1
ATOM 642 N N . GLY A 1 84 ? 16.768 12.132 12.889 1.00 32.78 84 GLY A N 1
ATOM 643 C CA . GLY A 1 84 ? 17.671 13.248 13.157 1.00 32.78 84 GLY A CA 1
ATOM 644 C C . GLY A 1 84 ? 19.083 12.692 13.301 1.00 32.78 84 GLY A C 1
ATOM 645 O O . GLY A 1 84 ? 19.313 11.923 14.224 1.00 32.78 84 GLY A O 1
ATOM 646 N N . TYR A 1 85 ? 19.977 13.114 12.406 1.00 32.62 85 TYR A N 1
ATOM 647 C CA . TYR A 1 85 ? 21.365 12.669 12.206 1.00 32.62 85 TYR A CA 1
ATOM 648 C C . TYR A 1 85 ? 21.552 11.355 11.441 1.00 32.62 85 TYR A C 1
ATOM 650 O O . TYR A 1 85 ? 20.788 10.403 11.562 1.00 32.62 85 TYR A O 1
ATOM 658 N N . GLY A 1 86 ? 22.531 11.396 10.538 1.00 37.97 86 GLY A N 1
ATOM 659 C CA . GLY A 1 86 ? 22.665 10.508 9.397 1.00 37.97 86 GLY A CA 1
ATOM 660 C C . GLY A 1 86 ? 22.824 9.041 9.764 1.00 37.97 86 GLY A C 1
ATOM 661 O O . GLY A 1 86 ? 23.725 8.667 10.501 1.00 37.97 86 GLY A O 1
ATOM 662 N N . MET A 1 87 ? 21.995 8.215 9.140 1.00 35.16 87 MET A N 1
ATOM 663 C CA . MET A 1 87 ? 22.317 6.828 8.843 1.00 35.16 87 MET A CA 1
ATOM 664 C C . MET A 1 87 ? 21.930 6.599 7.387 1.00 35.16 87 MET A C 1
ATOM 666 O O . MET A 1 87 ? 20.781 6.340 7.038 1.00 35.16 87 MET A O 1
ATOM 670 N N . SER A 1 88 ? 22.919 6.799 6.523 1.00 34.31 88 SER A N 1
ATOM 671 C CA . SER A 1 88 ? 22.986 6.133 5.234 1.00 34.31 88 SER A CA 1
ATOM 672 C C . SER A 1 88 ? 23.009 4.619 5.441 1.00 34.31 88 SER A C 1
ATOM 674 O O . SER A 1 88 ? 23.572 4.144 6.422 1.00 34.31 88 SER A O 1
ATOM 676 N N . MET A 1 89 ? 22.497 3.910 4.436 1.00 31.28 89 MET A N 1
ATOM 677 C CA . MET A 1 89 ? 22.509 2.455 4.248 1.00 31.28 89 MET A CA 1
ATOM 678 C C . MET A 1 89 ? 21.351 1.700 4.901 1.00 31.28 89 MET A C 1
ATOM 680 O O . MET A 1 89 ? 21.370 1.354 6.076 1.00 31.28 89 MET A O 1
ATOM 684 N N . TRP A 1 90 ? 20.363 1.383 4.054 1.00 38.41 90 TRP A N 1
ATOM 685 C CA . TRP A 1 90 ? 19.948 0.001 3.800 1.00 38.41 90 TRP A CA 1
ATOM 686 C C . TRP A 1 90 ? 20.531 -1.002 4.795 1.00 38.41 90 TRP A C 1
ATOM 688 O O . TRP A 1 90 ? 21.652 -1.455 4.591 1.00 38.41 90 TRP A O 1
ATOM 698 N N . HIS A 1 91 ? 19.780 -1.364 5.831 1.00 38.19 91 HIS A N 1
ATOM 699 C CA . HIS A 1 91 ? 20.013 -2.621 6.531 1.00 38.19 91 HIS A CA 1
ATOM 700 C C . HIS A 1 91 ? 18.701 -3.205 7.052 1.00 38.19 91 HIS A C 1
ATOM 702 O O . HIS A 1 91 ? 17.918 -2.480 7.669 1.00 38.19 91 HIS A O 1
ATOM 708 N N . PRO A 1 92 ? 18.452 -4.509 6.841 1.00 42.06 92 PRO A N 1
ATOM 709 C CA . PRO A 1 92 ? 17.166 -5.124 7.147 1.00 42.06 92 PRO A CA 1
ATOM 710 C C . PRO A 1 92 ? 17.020 -5.602 8.601 1.00 42.06 92 PRO A C 1
ATOM 712 O O . PRO A 1 92 ? 16.007 -6.215 8.914 1.00 42.06 92 PRO A O 1
ATOM 715 N N . TYR A 1 93 ? 17.987 -5.380 9.499 1.00 51.28 93 TYR A N 1
ATOM 716 C CA . TYR A 1 93 ? 17.970 -6.010 10.828 1.00 51.28 93 TYR A CA 1
ATOM 717 C C . TYR A 1 93 ? 18.818 -5.270 11.866 1.00 51.28 93 TYR A C 1
ATOM 719 O O . TYR A 1 93 ? 19.924 -5.719 12.099 1.00 51.28 93 TYR A O 1
ATOM 727 N N . TRP A 1 94 ? 18.318 -4.252 12.582 1.00 43.81 94 TRP A N 1
ATOM 728 C CA . TRP A 1 94 ? 18.885 -3.905 13.904 1.00 43.81 94 TRP A CA 1
ATOM 729 C C . TRP A 1 94 ? 17.804 -3.446 14.881 1.00 43.81 94 TRP A C 1
ATOM 731 O O . TRP A 1 94 ? 17.303 -2.326 14.842 1.00 43.81 94 TRP A O 1
ATOM 741 N N . TYR A 1 95 ? 17.464 -4.398 15.738 1.00 46.81 95 TYR A N 1
ATOM 742 C CA . TYR A 1 95 ? 16.755 -4.265 16.999 1.00 46.81 95 TYR A CA 1
ATOM 743 C C . TYR A 1 95 ? 17.664 -3.565 18.039 1.00 46.81 95 TYR A C 1
ATOM 745 O O . TYR A 1 95 ? 18.786 -3.198 17.705 1.00 46.81 95 TYR A O 1
ATOM 753 N N . TRP A 1 96 ? 17.188 -3.460 19.288 1.00 42.06 96 TRP A N 1
ATOM 754 C CA . TRP A 1 96 ? 17.822 -2.934 20.520 1.00 42.06 96 TRP A CA 1
ATOM 755 C C . TRP A 1 96 ? 17.422 -1.469 20.826 1.00 42.06 96 TRP A C 1
ATOM 757 O O . TRP A 1 96 ? 18.008 -0.521 20.322 1.00 42.06 96 TRP A O 1
ATOM 767 N N . THR A 1 97 ? 16.416 -1.222 21.682 1.00 39.97 97 THR A N 1
ATOM 768 C CA . THR A 1 97 ? 16.408 -1.521 23.132 1.00 39.97 97 THR A CA 1
ATOM 769 C C . THR A 1 97 ? 14.992 -1.513 23.759 1.00 39.97 97 THR A C 1
ATOM 771 O O . THR A 1 97 ? 14.161 -0.642 23.529 1.00 39.97 97 THR A O 1
ATOM 774 N N . ASN A 1 98 ? 14.738 -2.510 24.614 1.00 42.44 98 ASN A N 1
ATOM 775 C CA . ASN A 1 98 ? 13.560 -2.754 25.464 1.00 42.44 98 ASN A CA 1
ATOM 776 C C . ASN A 1 98 ? 12.653 -1.549 25.847 1.00 42.44 98 ASN A C 1
ATOM 778 O O . ASN A 1 98 ? 12.908 -0.859 26.835 1.00 42.44 98 ASN A O 1
ATOM 782 N N . ARG A 1 99 ? 11.505 -1.404 25.155 1.00 41.91 99 ARG A N 1
ATOM 783 C CA . ARG A 1 99 ? 10.138 -1.112 25.678 1.00 41.91 99 ARG A CA 1
ATOM 784 C C . ARG A 1 99 ? 9.188 -0.849 24.500 1.00 41.91 99 ARG A C 1
ATOM 786 O O . ARG A 1 99 ? 9.145 0.277 24.022 1.00 41.91 99 ARG A O 1
ATOM 793 N N . GLN A 1 100 ? 8.393 -1.845 24.078 1.00 53.16 100 GLN A N 1
ATOM 794 C CA . GLN A 1 100 ? 7.292 -1.714 23.094 1.00 53.16 100 GLN A CA 1
ATOM 795 C C . GLN A 1 100 ? 7.533 -0.608 22.047 1.00 53.16 100 GLN A C 1
ATOM 797 O O . GLN A 1 100 ? 6.907 0.458 22.122 1.00 53.16 100 GLN A O 1
ATOM 802 N N . GLU A 1 101 ? 8.487 -0.811 21.137 1.00 70.31 101 GLU A N 1
ATOM 803 C CA . GLU A 1 101 ? 8.932 0.246 20.229 1.00 70.31 101 GLU A CA 1
ATOM 804 C C . GLU A 1 101 ? 7.772 0.701 19.337 1.00 70.31 101 GLU A C 1
ATOM 806 O O . GLU A 1 101 ? 7.192 -0.040 18.542 1.00 70.31 101 GLU A O 1
ATOM 811 N N . ARG A 1 102 ? 7.372 1.958 19.536 1.00 83.81 102 ARG A N 1
ATOM 812 C CA . ARG A 1 102 ? 6.309 2.601 18.769 1.00 83.81 102 ARG A CA 1
ATOM 813 C C . ARG A 1 102 ? 6.938 3.329 17.597 1.00 83.81 102 ARG A C 1
ATOM 815 O O . ARG A 1 102 ? 7.573 4.366 17.781 1.00 83.81 102 ARG A O 1
ATOM 822 N N . LEU A 1 103 ? 6.675 2.847 16.396 1.00 85.69 103 LEU A N 1
ATOM 823 C CA . LEU A 1 103 ? 7.027 3.512 15.156 1.00 85.69 103 LEU A CA 1
ATOM 824 C C . LEU A 1 103 ? 6.112 4.712 14.923 1.00 85.69 103 LEU A C 1
ATOM 826 O O . LEU A 1 103 ? 4.908 4.677 15.196 1.00 85.69 103 LEU A O 1
ATOM 830 N N . LYS A 1 104 ? 6.695 5.789 14.399 1.00 87.44 104 LYS A N 1
ATOM 831 C CA . LYS A 1 104 ? 5.971 6.978 13.945 1.00 87.44 104 LYS A CA 1
ATOM 832 C C . LYS A 1 104 ? 6.052 7.031 12.426 1.00 87.44 104 LYS A C 1
ATOM 834 O O . LYS A 1 104 ? 7.128 7.238 11.876 1.00 87.44 104 LYS A O 1
ATOM 839 N N . ILE A 1 105 ? 4.917 6.887 11.761 1.00 87.44 105 ILE A N 1
ATOM 840 C CA . ILE A 1 105 ? 4.805 6.901 10.302 1.00 87.44 105 ILE A CA 1
ATOM 841 C C . ILE A 1 105 ? 4.166 8.223 9.888 1.00 87.44 105 ILE A C 1
ATOM 843 O O . ILE A 1 105 ? 3.065 8.545 10.331 1.00 87.44 105 ILE A O 1
ATOM 847 N N . THR A 1 106 ? 4.846 9.017 9.069 1.00 89.81 106 THR A N 1
ATOM 848 C CA . THR A 1 106 ? 4.253 10.198 8.436 1.00 89.81 106 THR A CA 1
ATOM 849 C C . THR A 1 106 ? 3.703 9.788 7.086 1.00 89.81 106 THR A C 1
ATOM 851 O O . THR A 1 106 ? 4.438 9.252 6.271 1.00 89.81 106 THR A O 1
ATOM 854 N N . ILE A 1 107 ? 2.432 10.084 6.840 1.00 91.19 107 ILE A N 1
ATOM 855 C CA . ILE A 1 107 ? 1.782 9.921 5.538 1.00 91.19 107 ILE A CA 1
ATOM 856 C C . ILE A 1 107 ? 1.477 11.312 4.995 1.00 91.19 107 ILE A C 1
ATOM 858 O O . ILE A 1 107 ? 0.848 12.120 5.692 1.00 91.19 107 ILE A O 1
ATOM 862 N N . GLN A 1 108 ? 1.909 11.605 3.770 1.00 93.25 108 GLN A N 1
ATOM 863 C CA . GLN A 1 108 ? 1.512 12.816 3.059 1.00 93.25 108 GLN A CA 1
ATOM 864 C C . GLN A 1 108 ? 0.398 12.463 2.078 1.00 93.25 108 GLN A C 1
ATOM 866 O O . GLN A 1 108 ? 0.559 11.620 1.205 1.00 93.25 108 GLN A O 1
ATOM 871 N N . CYS A 1 109 ? -0.761 13.103 2.214 1.00 94.00 109 CYS A N 1
ATOM 872 C CA . CYS A 1 109 ? -1.853 12.826 1.292 1.00 94.00 109 CYS A CA 1
ATOM 873 C C . CYS A 1 109 ? -1.542 13.384 -0.104 1.00 94.00 109 CYS A C 1
ATOM 875 O O . CYS A 1 109 ? -1.264 14.576 -0.237 1.00 94.00 109 CYS A O 1
ATOM 877 N N . ARG A 1 110 ? -1.658 12.562 -1.151 1.00 94.12 110 ARG A N 1
ATOM 878 C CA . ARG A 1 110 ? -1.462 13.013 -2.542 1.00 94.12 110 ARG A CA 1
ATOM 879 C C . ARG A 1 110 ? -2.542 13.980 -3.028 1.00 94.12 110 ARG A C 1
ATOM 881 O O . ARG A 1 110 ? -2.248 14.852 -3.830 1.00 94.12 110 ARG A O 1
ATOM 888 N N . ASN A 1 111 ? -3.753 13.861 -2.484 1.00 95.19 111 ASN A N 1
ATOM 889 C CA . ASN A 1 111 ? -4.891 14.705 -2.837 1.00 95.19 111 ASN A CA 1
ATOM 890 C C . ASN A 1 111 ? -4.895 16.026 -2.041 1.00 95.19 111 ASN A C 1
ATOM 892 O O . ASN A 1 111 ? -4.652 17.090 -2.590 1.00 95.19 111 ASN A O 1
ATOM 896 N N . CYS A 1 112 ? -5.080 15.978 -0.714 1.00 95.06 112 CYS A N 1
ATOM 897 C CA . CYS A 1 112 ? -5.200 17.204 0.094 1.00 95.06 112 CYS A CA 1
ATOM 898 C C . CYS A 1 112 ? -3.872 17.754 0.647 1.00 95.06 112 CYS A C 1
ATOM 900 O O . CYS A 1 112 ? -3.888 18.696 1.439 1.00 95.06 112 CYS A O 1
ATOM 902 N N . ARG A 1 113 ? -2.727 17.135 0.319 1.00 94.94 113 ARG A N 1
ATOM 903 C CA . ARG A 1 113 ? -1.357 17.522 0.736 1.00 94.94 113 ARG A CA 1
ATOM 904 C C . ARG A 1 113 ? -1.081 17.544 2.247 1.00 94.94 113 ARG A C 1
ATOM 906 O O . ARG A 1 113 ? 0.064 17.743 2.650 1.00 94.94 113 ARG A O 1
ATOM 913 N N . LYS A 1 114 ? -2.074 17.269 3.102 1.00 94.31 114 LYS A N 1
ATOM 914 C CA . LYS A 1 114 ? -1.905 17.206 4.561 1.00 94.31 114 LYS A CA 1
ATOM 915 C C . LYS A 1 114 ? -0.954 16.076 4.956 1.00 94.31 114 LYS A C 1
ATOM 917 O O . LYS A 1 114 ? -1.132 14.930 4.545 1.00 94.31 114 LYS A O 1
ATOM 922 N N . LYS A 1 115 ? 0.017 16.407 5.810 1.00 93.44 115 LYS A N 1
ATOM 923 C CA . LYS A 1 115 ? 0.935 15.456 6.448 1.00 93.44 115 LYS A CA 1
ATOM 924 C C . LYS A 1 115 ? 0.363 15.005 7.790 1.00 93.44 115 LYS A C 1
ATOM 926 O O . LYS A 1 115 ? 0.005 15.835 8.627 1.00 93.44 115 LYS A O 1
ATOM 931 N N . ARG A 1 116 ? 0.267 13.694 8.012 1.00 91.50 116 ARG A N 1
ATOM 932 C CA . ARG A 1 116 ? -0.270 13.099 9.244 1.00 91.50 116 ARG A CA 1
ATOM 933 C C . ARG A 1 116 ? 0.707 12.099 9.833 1.00 91.50 116 ARG A C 1
ATOM 935 O O . ARG A 1 116 ? 1.121 11.172 9.151 1.00 91.50 116 ARG A O 1
ATOM 942 N N . LYS A 1 117 ? 1.022 12.272 11.117 1.00 91.62 117 LYS A N 1
ATOM 943 C CA . LYS A 1 117 ? 1.806 11.314 11.900 1.00 91.62 117 LYS A CA 1
ATOM 944 C C . LYS A 1 117 ? 0.866 10.276 12.506 1.00 91.62 117 LYS A C 1
ATOM 946 O O . LYS A 1 117 ? -0.060 10.639 13.231 1.00 91.62 117 LYS A O 1
ATOM 951 N N . LYS A 1 118 ? 1.116 9.007 12.219 1.00 92.50 118 LYS A N 1
ATOM 952 C CA . LYS A 1 118 ? 0.436 7.839 12.777 1.00 92.50 118 LYS A CA 1
ATOM 953 C C . LYS A 1 118 ? 1.421 7.036 13.613 1.00 92.50 118 LYS A C 1
ATOM 955 O O . LYS A 1 118 ? 2.625 7.102 13.383 1.00 92.50 118 LYS A O 1
ATOM 960 N N . VAL A 1 119 ? 0.921 6.319 14.612 1.00 92.25 119 VAL A N 1
ATOM 961 C CA . VAL A 1 119 ? 1.768 5.572 15.552 1.00 92.25 119 VAL A CA 1
ATOM 962 C C . VAL A 1 119 ? 1.401 4.099 15.529 1.00 92.25 119 VAL A C 1
ATOM 964 O O . VAL A 1 119 ? 0.222 3.771 15.617 1.00 92.25 119 VAL A O 1
ATOM 967 N N . ILE A 1 120 ? 2.381 3.208 15.463 1.00 92.12 120 ILE A N 1
ATOM 968 C CA . ILE A 1 120 ? 2.134 1.766 15.458 1.00 92.12 120 ILE A CA 1
ATOM 969 C C . ILE A 1 120 ? 3.230 0.997 16.204 1.00 92.12 120 ILE A C 1
ATOM 971 O O . ILE A 1 120 ? 4.384 1.396 16.153 1.00 92.12 120 ILE A O 1
ATOM 975 N N . SER A 1 121 ? 2.885 -0.066 16.931 1.00 90.94 121 SER A N 1
ATOM 976 C CA . SER A 1 121 ? 3.880 -0.994 17.498 1.00 90.94 121 SER A CA 1
ATOM 977 C C . SER A 1 121 ? 4.652 -1.715 16.388 1.00 90.94 121 SER A C 1
ATOM 979 O O . SER A 1 121 ? 4.037 -2.148 15.412 1.00 90.94 121 SER A O 1
ATOM 981 N N . SER A 1 122 ? 5.968 -1.861 16.531 1.00 84.38 122 SER A N 1
ATOM 982 C CA . SER A 1 122 ? 6.851 -2.491 15.535 1.00 84.38 122 SER A CA 1
ATOM 983 C C . SER A 1 122 ? 6.388 -3.889 15.097 1.00 84.38 122 SER A C 1
ATOM 985 O O . SER A 1 122 ? 6.412 -4.201 13.904 1.00 84.38 122 SER A O 1
ATOM 987 N N . GLU A 1 123 ? 5.865 -4.701 16.018 1.00 84.88 123 GLU A N 1
ATOM 988 C CA . GLU A 1 123 ? 5.385 -6.060 15.734 1.00 84.88 123 GLU A CA 1
ATOM 989 C C . GLU A 1 123 ? 4.147 -6.060 14.824 1.00 84.88 123 GLU A C 1
ATOM 991 O O . GLU A 1 123 ? 3.993 -6.902 13.943 1.00 84.88 123 GLU A O 1
ATOM 996 N N . LEU A 1 124 ? 3.251 -5.087 15.005 1.00 89.62 124 LEU A N 1
ATOM 997 C CA . LEU A 1 124 ? 2.069 -4.930 14.153 1.00 89.62 124 LEU A CA 1
ATOM 998 C C . LEU A 1 124 ? 2.417 -4.276 12.816 1.00 89.62 124 LEU A C 1
ATOM 1000 O O . LEU A 1 124 ? 1.772 -4.563 11.808 1.00 89.62 124 LEU A O 1
ATOM 1004 N N . TRP A 1 125 ? 3.429 -3.411 12.806 1.00 87.56 125 TRP A N 1
ATOM 1005 C CA . TRP A 1 125 ? 3.900 -2.765 11.591 1.00 87.56 125 TRP A CA 1
ATOM 1006 C C . TRP A 1 125 ? 4.499 -3.755 10.605 1.00 87.56 125 TRP A C 1
ATOM 1008 O O . TRP A 1 125 ? 4.151 -3.679 9.438 1.00 87.56 125 TRP A O 1
ATOM 1018 N N . SER A 1 126 ? 5.302 -4.715 11.066 1.00 80.88 126 SER A N 1
ATOM 1019 C CA . SER A 1 126 ? 5.929 -5.722 10.195 1.00 80.88 126 SER A CA 1
ATOM 1020 C C . SER A 1 126 ? 4.916 -6.488 9.335 1.00 80.88 126 SER A C 1
ATOM 1022 O O . SER A 1 126 ? 5.231 -6.888 8.222 1.00 80.88 126 SER A O 1
ATOM 1024 N N . ASP A 1 127 ? 3.682 -6.655 9.813 1.00 82.94 127 ASP A N 1
ATOM 1025 C CA . ASP A 1 127 ? 2.626 -7.329 9.051 1.00 82.94 127 ASP A CA 1
ATOM 1026 C C . ASP A 1 127 ? 1.762 -6.372 8.230 1.00 82.94 127 ASP A C 1
ATOM 1028 O O . ASP A 1 127 ? 1.305 -6.732 7.150 1.00 82.94 127 ASP A O 1
ATOM 1032 N N . ILE A 1 128 ? 1.554 -5.140 8.703 1.00 82.88 128 ILE A N 1
ATOM 1033 C CA . ILE A 1 128 ? 0.833 -4.119 7.931 1.00 82.88 128 ILE A CA 1
ATOM 1034 C C . ILE A 1 128 ? 1.680 -3.602 6.765 1.00 82.88 128 ILE A C 1
ATOM 1036 O O . ILE A 1 128 ? 1.137 -3.349 5.692 1.00 82.88 128 ILE A O 1
ATOM 1040 N N . ALA A 1 129 ? 2.990 -3.462 6.953 1.00 75.81 129 ALA A N 1
ATOM 1041 C CA . ALA A 1 129 ? 3.915 -2.994 5.934 1.00 75.81 129 ALA A CA 1
ATOM 1042 C C . ALA A 1 129 ? 3.951 -3.964 4.748 1.00 75.81 129 ALA A C 1
ATOM 1044 O O . ALA A 1 129 ? 3.781 -3.511 3.626 1.00 75.81 129 ALA A O 1
ATOM 1045 N N . LYS A 1 130 ? 3.960 -5.286 4.973 1.00 77.62 130 LYS A N 1
ATOM 1046 C CA . LYS A 1 130 ? 3.841 -6.304 3.904 1.00 77.62 130 LYS A CA 1
ATOM 1047 C C . LYS A 1 130 ? 2.620 -6.124 2.988 1.00 77.62 130 LYS A C 1
ATOM 1049 O O . LYS A 1 130 ? 2.650 -6.561 1.845 1.00 77.62 130 LYS A O 1
ATOM 1054 N N . ILE A 1 131 ? 1.538 -5.498 3.466 1.00 72.19 131 ILE A N 1
ATOM 1055 C CA . ILE A 1 131 ? 0.328 -5.239 2.659 1.00 72.19 131 ILE A CA 1
ATOM 1056 C C . ILE A 1 131 ? 0.575 -4.136 1.617 1.00 72.19 131 ILE A C 1
ATOM 1058 O O . ILE A 1 131 ? -0.088 -4.110 0.582 1.00 72.19 131 ILE A O 1
ATOM 1062 N N . VAL A 1 132 ? 1.480 -3.199 1.903 1.00 71.00 132 VAL A N 1
ATOM 1063 C CA . VAL A 1 132 ? 1.757 -2.019 1.064 1.00 71.00 132 VAL A CA 1
ATOM 1064 C C . VAL A 1 132 ? 3.185 -1.959 0.531 1.00 71.00 132 VAL A C 1
ATOM 1066 O O . VAL A 1 132 ? 3.486 -1.111 -0.304 1.00 71.00 132 VAL A O 1
ATOM 1069 N N . GLU A 1 133 ? 4.066 -2.836 0.996 1.00 63.06 133 GLU A N 1
ATOM 1070 C CA . GLU A 1 133 ? 5.434 -2.937 0.522 1.00 63.06 133 GLU A CA 1
ATOM 1071 C C . GLU A 1 133 ? 5.442 -3.497 -0.898 1.00 63.06 133 GLU A C 1
ATOM 1073 O O . GLU A 1 133 ? 5.473 -4.699 -1.142 1.00 63.06 133 GLU A O 1
ATOM 1078 N N . LYS A 1 134 ? 5.521 -2.573 -1.849 1.00 47.53 134 LYS A N 1
ATOM 1079 C CA . LYS A 1 134 ? 6.729 -2.543 -2.658 1.00 47.53 134 LYS A CA 1
ATOM 1080 C C . LYS A 1 134 ? 7.721 -1.622 -1.922 1.00 47.53 134 LYS A C 1
ATOM 1082 O O . LYS A 1 134 ? 7.359 -0.472 -1.659 1.00 47.53 134 LYS A O 1
ATOM 1087 N N . PRO A 1 135 ? 8.924 -2.088 -1.530 1.00 49.97 135 PRO A N 1
ATOM 1088 C CA . PRO A 1 135 ? 10.009 -1.194 -1.116 1.00 49.97 135 PRO A CA 1
ATOM 1089 C C . PRO A 1 135 ? 10.184 -0.119 -2.197 1.00 49.97 135 PRO A C 1
ATOM 1091 O O . PRO A 1 135 ? 9.921 -0.434 -3.360 1.00 49.97 135 PRO A O 1
ATOM 1094 N N . PRO A 1 136 ? 10.597 1.124 -1.891 1.00 46.41 136 PRO A N 1
ATOM 1095 C CA . PRO A 1 136 ? 10.927 2.064 -2.952 1.00 46.41 136 PRO A CA 1
ATOM 1096 C C . PRO A 1 136 ? 12.075 1.461 -3.772 1.00 46.41 136 PRO A C 1
ATOM 1098 O O . PRO A 1 136 ? 13.239 1.547 -3.387 1.00 46.41 136 PRO A O 1
ATOM 1101 N N . GLU A 1 137 ? 11.748 0.809 -4.890 1.00 49.38 137 GLU A N 1
ATOM 1102 C CA . GLU A 1 137 ? 12.703 0.563 -5.954 1.00 49.38 137 GLU A CA 1
ATOM 1103 C C . GLU A 1 137 ? 13.172 1.954 -6.354 1.00 49.38 137 GLU A C 1
ATOM 1105 O O . GLU A 1 137 ? 12.391 2.770 -6.852 1.00 49.38 137 GLU A O 1
ATOM 1110 N N . LYS A 1 138 ? 14.435 2.252 -6.027 1.00 43.28 138 LYS A N 1
ATOM 1111 C CA . LYS A 1 138 ? 15.187 3.361 -6.611 1.00 43.28 138 LYS A CA 1
ATOM 1112 C C . LYS A 1 138 ? 14.791 3.371 -8.094 1.00 43.28 138 LYS A C 1
ATOM 1114 O O . LYS A 1 138 ? 14.950 2.318 -8.719 1.00 43.28 138 LYS A O 1
ATOM 1119 N N . PRO A 1 139 ? 14.185 4.455 -8.621 1.00 48.25 139 PRO A N 1
ATOM 1120 C CA . PRO A 1 139 ? 13.753 4.463 -10.013 1.00 48.25 139 PRO A CA 1
ATOM 1121 C C . PRO A 1 139 ? 14.946 4.000 -10.851 1.00 48.25 139 PRO A C 1
ATOM 1123 O O . PRO A 1 139 ? 16.060 4.439 -10.531 1.00 48.25 139 PRO A O 1
ATOM 1126 N N . PRO A 1 140 ? 14.763 3.084 -11.825 1.00 50.00 140 PRO A N 1
ATOM 1127 C CA . PRO A 1 140 ? 15.858 2.660 -12.679 1.00 50.00 140 PRO A CA 1
ATOM 1128 C C . PRO A 1 140 ? 16.513 3.933 -13.191 1.00 50.00 140 PRO A C 1
ATOM 1130 O O . PRO A 1 140 ? 15.864 4.745 -13.851 1.00 50.00 140 PRO A O 1
ATOM 1133 N N . VAL A 1 141 ? 17.755 4.184 -12.781 1.00 53.16 141 VAL A N 1
ATOM 1134 C CA . VAL A 1 141 ? 18.496 5.292 -13.359 1.00 53.16 141 VAL A CA 1
ATOM 1135 C C . VAL A 1 141 ? 18.734 4.834 -14.784 1.00 53.16 141 VAL A C 1
ATOM 1137 O O . VAL A 1 141 ? 19.504 3.901 -15.005 1.00 53.16 141 VAL A O 1
ATOM 1140 N N . GLU A 1 142 ? 17.997 5.416 -15.727 1.00 61.62 142 GLU A N 1
ATOM 1141 C CA . GLU A 1 142 ? 18.179 5.188 -17.156 1.00 61.62 142 GLU A CA 1
ATOM 1142 C C . GLU A 1 142 ? 19.544 5.755 -17.547 1.00 61.62 142 GLU A C 1
ATOM 1144 O O . GLU A 1 142 ? 19.691 6.894 -17.990 1.00 61.62 142 GLU A O 1
ATOM 1149 N N . LEU A 1 143 ? 20.585 4.970 -17.299 1.00 74.62 143 LEU A N 1
ATOM 1150 C CA . LEU A 1 143 ? 21.924 5.268 -17.757 1.00 74.62 143 LEU A CA 1
ATOM 1151 C C . LEU A 1 143 ? 21.941 5.035 -19.269 1.00 74.62 143 LEU A C 1
ATOM 1153 O O . LEU A 1 143 ? 21.428 4.032 -19.764 1.00 74.62 143 LEU A O 1
ATOM 1157 N N . GLN A 1 144 ? 22.523 5.970 -20.013 1.00 84.81 144 GLN A N 1
ATOM 1158 C CA . GLN A 1 144 ? 22.686 5.856 -21.459 1.00 84.81 144 GLN A CA 1
ATOM 1159 C C . GLN A 1 144 ? 24.132 5.506 -21.789 1.00 84.81 144 GLN A C 1
ATOM 1161 O O . GLN A 1 144 ? 25.071 6.052 -21.208 1.00 84.81 144 GLN A O 1
ATOM 1166 N N . CYS A 1 145 ? 24.325 4.616 -22.759 1.00 83.31 145 CYS A N 1
ATOM 1167 C CA . CYS A 1 145 ? 25.648 4.299 -23.271 1.00 83.31 145 CYS A CA 1
ATOM 1168 C C . CYS A 1 145 ? 26.299 5.563 -23.868 1.00 83.31 145 CYS A C 1
ATOM 1170 O O . CYS A 1 145 ? 25.734 6.151 -24.793 1.00 83.31 145 CYS A O 1
ATOM 1172 N N . PRO A 1 146 ? 27.522 5.945 -23.459 1.00 81.38 146 PRO A N 1
ATOM 1173 C CA . PRO A 1 146 ? 28.197 7.123 -24.004 1.00 81.38 146 PRO A CA 1
ATOM 1174 C C . PRO A 1 146 ? 28.602 6.956 -25.483 1.00 81.38 146 PRO A C 1
ATOM 1176 O O . PRO A 1 146 ? 28.944 7.937 -26.138 1.00 81.38 146 PRO A O 1
ATOM 1179 N N . HIS A 1 147 ? 28.548 5.734 -26.035 1.00 81.94 147 HIS A N 1
ATOM 1180 C CA . HIS A 1 147 ? 28.895 5.453 -27.433 1.00 81.94 147 HIS A CA 1
ATOM 1181 C C . HIS A 1 147 ? 27.699 5.390 -28.388 1.00 81.94 147 HIS A C 1
ATOM 1183 O O . HIS A 1 147 ? 27.835 5.807 -29.533 1.00 81.94 147 HIS A O 1
ATOM 1189 N N . CYS A 1 148 ? 26.570 4.815 -27.963 1.00 84.62 148 CYS A N 1
ATOM 1190 C CA . CYS A 1 148 ? 25.409 4.573 -28.835 1.00 84.62 148 CYS A CA 1
ATOM 1191 C C . CYS A 1 148 ? 24.083 5.095 -28.268 1.00 84.62 148 CYS A C 1
ATOM 1193 O O . CYS A 1 148 ? 23.055 4.963 -28.921 1.00 84.62 148 CYS A O 1
ATOM 1195 N N . ARG A 1 149 ? 24.097 5.676 -27.060 1.00 84.69 149 ARG A N 1
ATOM 1196 C CA . ARG A 1 149 ? 22.928 6.183 -26.319 1.00 84.69 149 ARG A CA 1
ATOM 1197 C C . ARG A 1 149 ? 21.858 5.146 -25.972 1.00 84.69 149 ARG A C 1
ATOM 1199 O O . ARG A 1 149 ? 20.858 5.508 -25.364 1.00 84.69 149 ARG A O 1
ATOM 1206 N N . ALA A 1 150 ? 22.081 3.871 -26.288 1.00 85.56 150 ALA A N 1
ATOM 1207 C CA . ALA A 1 150 ? 21.206 2.799 -25.844 1.00 85.56 150 ALA A CA 1
ATOM 1208 C C . ALA A 1 150 ? 21.134 2.754 -24.306 1.00 85.56 150 ALA A C 1
ATOM 1210 O O . ALA A 1 150 ? 22.140 3.051 -23.646 1.00 85.56 150 ALA A O 1
ATOM 1211 N N . PRO A 1 151 ? 19.979 2.385 -23.731 1.00 82.75 151 PRO A N 1
ATOM 1212 C CA . PRO A 1 151 ? 19.839 2.225 -22.291 1.00 82.75 151 PRO A CA 1
ATOM 1213 C C . PRO A 1 151 ? 20.770 1.114 -21.783 1.00 82.75 151 PRO A C 1
ATOM 1215 O O . PRO A 1 151 ? 20.898 0.057 -22.401 1.00 82.75 151 PRO A O 1
ATOM 1218 N N . ILE A 1 152 ? 21.438 1.357 -20.657 1.00 83.81 152 ILE A N 1
ATOM 1219 C CA . ILE A 1 152 ? 22.359 0.422 -20.001 1.00 83.81 152 ILE A CA 1
ATOM 1220 C C . ILE A 1 152 ? 21.968 0.231 -18.532 1.00 83.81 152 ILE A C 1
ATOM 1222 O O . ILE A 1 152 ? 21.456 1.142 -17.884 1.00 83.81 152 ILE A O 1
ATOM 1226 N N . SER A 1 153 ? 22.214 -0.964 -17.995 1.00 78.56 153 SER A N 1
ATOM 1227 C CA . SER A 1 153 ? 21.975 -1.273 -16.583 1.00 78.56 153 SER A CA 1
ATOM 1228 C C . SER A 1 153 ? 23.085 -0.721 -15.680 1.00 78.56 153 SER A C 1
ATOM 1230 O O . SER A 1 153 ? 24.246 -0.629 -16.084 1.00 78.56 153 SER A O 1
ATOM 1232 N N . GLU A 1 154 ? 22.746 -0.398 -14.428 1.00 74.44 154 GLU A N 1
ATOM 1233 C CA . GLU A 1 154 ? 23.713 0.032 -13.407 1.00 74.44 154 GLU A CA 1
ATOM 1234 C C . GLU A 1 154 ? 24.808 -1.046 -13.231 1.00 74.44 154 GLU A C 1
ATOM 1236 O O . GLU A 1 154 ? 24.511 -2.227 -13.061 1.00 74.44 154 GLU A O 1
ATOM 1241 N N . GLY A 1 155 ? 26.083 -0.654 -13.339 1.00 74.44 155 GLY A N 1
ATOM 1242 C CA . GLY A 1 155 ? 27.230 -1.567 -13.220 1.00 74.44 155 GLY A CA 1
ATOM 1243 C C . GLY A 1 155 ? 27.606 -2.355 -14.483 1.00 74.44 155 GLY A C 1
ATOM 1244 O O . GLY A 1 155 ? 28.530 -3.169 -14.427 1.00 74.44 155 GLY A O 1
ATOM 1245 N N . ALA A 1 156 ? 26.947 -2.124 -15.625 1.00 78.94 156 ALA A N 1
ATOM 1246 C CA . ALA A 1 156 ? 27.367 -2.722 -16.890 1.00 78.94 156 ALA A CA 1
ATOM 1247 C C . ALA A 1 156 ? 28.804 -2.284 -17.245 1.00 78.94 156 ALA A C 1
ATOM 1249 O O . ALA A 1 156 ? 29.117 -1.095 -17.250 1.00 78.94 156 ALA A O 1
ATOM 1250 N N . LYS A 1 157 ? 29.684 -3.251 -17.536 1.00 83.50 157 LYS A N 1
ATOM 1251 C CA . LYS A 1 157 ? 31.057 -2.996 -18.018 1.00 83.50 157 LYS A CA 1
ATOM 1252 C C . LYS A 1 157 ? 31.129 -2.904 -19.538 1.00 83.50 157 LYS A C 1
ATOM 1254 O O . LYS A 1 157 ? 31.943 -2.155 -20.066 1.00 83.50 157 LYS A O 1
ATOM 1259 N N . VAL A 1 158 ? 30.237 -3.616 -20.224 1.00 85.88 158 VAL A N 1
ATOM 1260 C CA . VAL A 1 158 ? 30.103 -3.653 -21.684 1.00 85.88 158 VAL A CA 1
ATOM 1261 C C . VAL A 1 158 ? 28.670 -3.274 -22.042 1.00 85.88 158 VAL A C 1
ATOM 1263 O O . VAL A 1 158 ? 27.723 -3.713 -21.390 1.00 85.88 158 VAL A O 1
ATOM 1266 N N . CYS A 1 159 ? 28.497 -2.435 -23.060 1.00 85.62 159 CYS A N 1
ATOM 1267 C CA . CYS A 1 159 ? 27.175 -2.083 -23.561 1.00 85.62 159 CYS A CA 1
ATOM 1268 C C . CYS A 1 159 ? 26.574 -3.254 -24.361 1.00 85.62 159 CYS A C 1
ATOM 1270 O O . CYS A 1 159 ? 27.192 -3.664 -25.340 1.00 85.62 159 CYS A O 1
ATOM 1272 N N . PRO A 1 160 ? 25.363 -3.743 -24.041 1.00 82.56 160 PRO A N 1
ATOM 1273 C CA . PRO A 1 160 ? 24.749 -4.857 -24.767 1.00 82.56 160 PRO A CA 1
ATOM 1274 C C . PRO A 1 160 ? 24.359 -4.502 -26.210 1.00 82.56 160 PRO A C 1
ATOM 1276 O O . PRO A 1 160 ? 24.265 -5.386 -27.051 1.00 82.56 160 PRO A O 1
ATOM 1279 N N . SER A 1 161 ? 24.142 -3.220 -26.518 1.00 84.38 161 SER A N 1
ATOM 1280 C CA . SER A 1 161 ? 23.688 -2.790 -27.848 1.00 84.38 161 SER A CA 1
ATOM 1281 C C . SER A 1 161 ? 24.822 -2.532 -28.836 1.00 84.38 161 SER A C 1
ATOM 1283 O O . SER A 1 161 ? 24.630 -2.702 -30.033 1.00 84.38 161 SER A O 1
ATOM 1285 N N . CYS A 1 162 ? 25.996 -2.094 -28.368 1.00 84.19 162 CYS A N 1
ATOM 1286 C CA . CYS A 1 162 ? 27.136 -1.799 -29.248 1.00 84.19 162 CYS A CA 1
ATOM 1287 C C . CYS A 1 162 ? 28.415 -2.566 -28.900 1.00 84.19 162 CYS A C 1
ATOM 1289 O O . CYS A 1 162 ? 29.443 -2.341 -29.534 1.00 84.19 162 CYS A O 1
ATOM 1291 N N . ASN A 1 163 ? 28.362 -3.429 -27.883 1.00 84.56 163 ASN A N 1
ATOM 1292 C CA . ASN A 1 163 ? 29.446 -4.286 -27.407 1.00 84.56 163 ASN A CA 1
ATOM 1293 C C . ASN A 1 163 ? 30.758 -3.555 -27.052 1.00 84.56 163 ASN A C 1
ATOM 1295 O O . ASN A 1 163 ? 31.830 -4.156 -27.038 1.00 84.56 163 ASN A O 1
ATOM 1299 N N . LYS A 1 164 ? 30.686 -2.247 -26.761 1.00 83.50 164 LYS A N 1
ATOM 1300 C CA . LYS A 1 164 ? 31.832 -1.434 -26.319 1.00 83.50 164 LYS A CA 1
ATOM 1301 C C . LYS A 1 164 ? 31.944 -1.423 -24.801 1.00 83.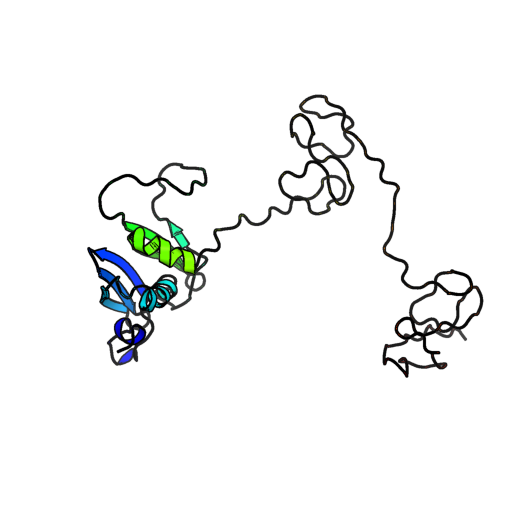50 164 LYS A C 1
ATOM 1303 O O . LYS A 1 164 ? 30.927 -1.309 -24.112 1.00 83.50 164 LYS A O 1
ATOM 1308 N N . GLU A 1 165 ? 33.176 -1.482 -24.297 1.00 85.25 165 GLU A N 1
ATOM 1309 C CA . GLU A 1 165 ? 33.465 -1.258 -22.880 1.00 85.25 165 GLU A CA 1
ATOM 1310 C C . GLU A 1 165 ? 33.078 0.171 -22.475 1.00 85.25 165 GLU A C 1
ATOM 1312 O O . GLU A 1 165 ? 33.546 1.151 -23.050 1.00 85.25 165 GLU A O 1
ATOM 1317 N N . ILE A 1 166 ? 32.215 0.276 -21.470 1.00 87.81 166 ILE A N 1
ATOM 1318 C CA . ILE A 1 166 ? 31.744 1.532 -20.870 1.00 87.81 166 ILE A CA 1
ATOM 1319 C C . ILE A 1 166 ? 32.397 1.792 -19.506 1.00 87.81 166 ILE A C 1
ATOM 1321 O O . ILE A 1 166 ? 32.418 2.931 -19.040 1.00 87.81 166 ILE A O 1
ATOM 1325 N N . ALA A 1 167 ? 32.979 0.760 -18.887 1.00 86.81 167 ALA A N 1
ATOM 1326 C CA . ALA A 1 167 ? 33.771 0.861 -17.669 1.00 86.81 167 ALA A CA 1
ATOM 1327 C C . ALA A 1 167 ? 34.996 -0.057 -17.748 1.00 86.81 167 ALA A C 1
ATOM 1329 O O . ALA A 1 167 ? 34.927 -1.154 -18.297 1.00 86.81 167 ALA A O 1
ATOM 1330 N N . CYS A 1 168 ? 36.115 0.387 -17.179 1.00 83.69 168 CYS A N 1
ATOM 1331 C CA . CYS A 1 168 ? 37.375 -0.339 -17.201 1.00 83.69 168 CYS A CA 1
ATOM 1332 C C . CYS A 1 168 ? 37.249 -1.679 -16.472 1.00 83.69 168 CYS A C 1
ATOM 1334 O O . CYS A 1 168 ? 36.892 -1.728 -15.292 1.00 83.69 168 CYS A O 1
ATOM 1336 N N . SER A 1 169 ? 37.644 -2.760 -17.139 1.00 83.81 169 SER A N 1
ATOM 1337 C CA . SER A 1 169 ? 37.602 -4.109 -16.577 1.00 83.81 169 SER A CA 1
ATOM 1338 C C . SER A 1 169 ? 38.478 -4.290 -15.327 1.00 83.81 169 SER A C 1
ATOM 1340 O O . SER A 1 169 ? 38.116 -5.092 -14.462 1.00 83.81 169 SER A O 1
ATOM 1342 N N . LYS A 1 170 ? 39.560 -3.506 -15.177 1.00 84.69 170 LYS A N 1
ATOM 1343 C CA . LYS A 1 170 ? 40.501 -3.602 -14.046 1.00 84.69 170 LYS A CA 1
ATOM 1344 C C . LYS A 1 170 ? 40.181 -2.681 -12.869 1.00 84.69 170 LYS A C 1
ATOM 1346 O O . LYS A 1 170 ? 40.249 -3.128 -11.731 1.00 84.69 170 LYS A O 1
ATOM 1351 N N . CYS A 1 171 ? 39.851 -1.411 -13.113 1.00 85.94 171 CYS A N 1
ATOM 1352 C CA . CYS A 1 171 ? 39.632 -0.432 -12.035 1.00 85.94 171 CYS A CA 1
ATOM 1353 C C . CYS A 1 171 ? 38.175 0.033 -11.884 1.00 85.94 171 CYS A C 1
ATOM 1355 O O . CYS A 1 171 ? 37.854 0.712 -10.914 1.00 85.94 171 CYS A O 1
ATOM 1357 N N . GLY A 1 172 ? 37.293 -0.302 -12.831 1.00 82.50 172 GLY A N 1
ATOM 1358 C CA . GLY A 1 172 ? 35.881 0.088 -12.811 1.00 82.50 172 GLY A CA 1
ATOM 1359 C C . GLY A 1 172 ? 35.593 1.542 -13.203 1.00 82.50 172 GLY A C 1
ATOM 1360 O O . GLY A 1 172 ? 34.430 1.935 -13.205 1.00 82.50 172 GLY A O 1
ATOM 1361 N N . ALA A 1 173 ? 36.607 2.343 -13.551 1.00 84.62 173 ALA A N 1
ATOM 1362 C CA . ALA A 1 173 ? 36.405 3.728 -13.977 1.00 84.62 173 ALA A CA 1
ATOM 1363 C C . ALA A 1 173 ? 35.661 3.817 -15.319 1.00 84.62 173 ALA A C 1
ATOM 1365 O O . ALA A 1 173 ? 35.881 2.994 -16.209 1.00 84.62 173 ALA A O 1
ATOM 1366 N N . ALA A 1 174 ? 34.813 4.836 -15.480 1.00 83.00 174 ALA A N 1
ATOM 1367 C CA . ALA A 1 174 ? 34.077 5.071 -16.719 1.00 83.00 174 ALA A CA 1
ATOM 1368 C C . ALA A 1 174 ? 35.029 5.341 -17.896 1.00 83.00 174 ALA A C 1
ATOM 1370 O O . ALA A 1 174 ? 35.988 6.108 -17.777 1.00 83.00 174 ALA A O 1
ATOM 1371 N N . ILE A 1 175 ? 34.749 4.723 -19.042 1.00 83.62 175 ILE A N 1
ATOM 1372 C CA . ILE A 1 175 ? 35.544 4.872 -20.260 1.00 83.62 175 ILE A CA 1
ATOM 1373 C C . ILE A 1 175 ? 34.893 5.911 -21.174 1.00 83.62 175 ILE A C 1
ATOM 1375 O O . ILE A 1 175 ? 33.709 5.834 -21.501 1.00 83.62 175 ILE A O 1
ATOM 1379 N N . ALA A 1 176 ? 35.680 6.902 -21.593 1.00 78.00 176 ALA A N 1
ATOM 1380 C CA . ALA A 1 176 ? 35.223 7.923 -22.526 1.00 78.00 176 ALA A CA 1
ATOM 1381 C C . ALA A 1 176 ? 35.062 7.358 -23.956 1.00 78.00 176 ALA A C 1
ATOM 1383 O O . ALA A 1 176 ? 35.807 6.456 -24.361 1.00 78.00 176 ALA A O 1
ATOM 1384 N N . PRO A 1 177 ? 34.152 7.921 -24.774 1.00 76.69 177 PRO A N 1
ATOM 1385 C CA . PRO A 1 177 ? 33.996 7.533 -26.170 1.00 76.69 177 PRO A CA 1
ATOM 1386 C C . PRO A 1 177 ? 35.307 7.560 -26.962 1.00 76.69 177 PRO A C 1
ATOM 1388 O O . PRO A 1 177 ? 35.947 8.597 -27.089 1.00 76.69 177 PRO A O 1
ATOM 1391 N N . GLY A 1 178 ? 35.698 6.412 -27.524 1.00 73.69 178 GLY A N 1
ATOM 1392 C CA . GLY A 1 178 ? 36.883 6.304 -28.383 1.00 73.69 178 GLY A CA 1
ATOM 1393 C C . GLY A 1 178 ? 38.227 6.212 -27.651 1.00 73.69 178 GLY A C 1
ATOM 1394 O O . GLY A 1 178 ? 39.258 6.134 -28.324 1.00 73.69 178 GLY A O 1
ATOM 1395 N N . ALA A 1 179 ? 38.239 6.172 -26.314 1.00 80.38 179 ALA A N 1
ATOM 1396 C CA . ALA A 1 179 ? 39.460 5.993 -25.536 1.00 80.38 179 ALA A CA 1
ATOM 1397 C C . ALA A 1 179 ? 40.147 4.653 -25.866 1.00 80.38 179 ALA A C 1
ATOM 1399 O O . ALA A 1 179 ? 39.500 3.611 -25.948 1.00 80.38 179 ALA A O 1
ATOM 1400 N N . LYS A 1 180 ? 41.470 4.689 -26.071 1.00 83.12 180 LYS A N 1
ATOM 1401 C CA . LYS A 1 180 ? 42.310 3.492 -26.287 1.00 83.12 180 LYS A CA 1
ATOM 1402 C C . LYS A 1 180 ? 42.862 2.914 -24.976 1.00 83.12 180 LYS A C 1
ATOM 1404 O O . LYS A 1 180 ? 43.253 1.752 -24.941 1.00 83.12 180 LYS A O 1
ATOM 1409 N N . PHE A 1 181 ? 42.891 3.731 -23.923 1.00 86.81 181 PHE A N 1
ATOM 1410 C CA . PHE A 1 181 ? 43.398 3.394 -22.595 1.00 86.81 181 PHE A CA 1
ATOM 1411 C C . PHE A 1 181 ? 42.482 3.993 -21.524 1.00 86.81 181 PHE A C 1
ATOM 1413 O O . PHE A 1 181 ? 41.880 5.048 -21.741 1.00 86.81 181 PHE A O 1
ATOM 1420 N N . CYS A 1 182 ? 42.387 3.341 -20.368 1.00 87.38 182 CYS A N 1
ATOM 1421 C CA . CYS A 1 182 ? 41.688 3.867 -19.207 1.00 87.38 182 CYS A CA 1
ATOM 1422 C C . CYS A 1 182 ? 42.442 5.080 -18.649 1.00 87.38 182 CYS A C 1
ATOM 1424 O O . CYS A 1 182 ? 43.614 4.975 -18.288 1.00 87.38 182 CYS A O 1
ATOM 1426 N N . SER A 1 183 ? 41.758 6.215 -18.514 1.00 86.25 183 SER A N 1
ATOM 1427 C CA . SER A 1 183 ? 42.333 7.446 -17.955 1.00 86.25 183 SER A CA 1
ATOM 1428 C C . SER A 1 183 ? 42.691 7.341 -16.470 1.00 86.25 183 SER A C 1
ATOM 1430 O O . SER A 1 183 ? 43.455 8.164 -15.976 1.00 86.25 183 SER A O 1
ATOM 1432 N N . SER A 1 184 ? 42.154 6.349 -15.755 1.00 88.75 184 SER A N 1
ATOM 1433 C CA . SER A 1 184 ? 42.390 6.172 -14.318 1.00 88.75 184 SER A CA 1
ATOM 1434 C C . SER A 1 184 ? 43.503 5.177 -13.992 1.00 88.75 184 SER A C 1
ATOM 1436 O O . SER A 1 184 ? 44.232 5.401 -13.034 1.00 88.75 184 SER A O 1
ATOM 1438 N N . CYS A 1 185 ? 43.644 4.081 -14.746 1.00 87.81 185 CYS A N 1
ATOM 1439 C CA . CYS A 1 185 ? 44.621 3.027 -14.430 1.00 87.81 185 CYS A CA 1
ATOM 1440 C C . CYS A 1 185 ? 45.571 2.658 -15.578 1.00 87.81 18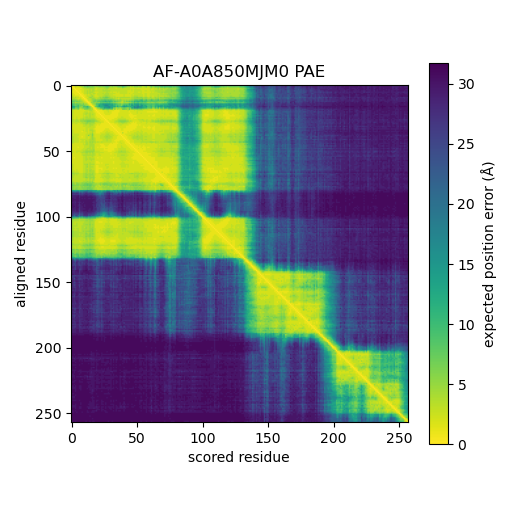5 CYS A C 1
ATOM 1442 O O . CYS A 1 185 ? 46.463 1.838 -15.378 1.00 87.81 185 CYS A O 1
ATOM 1444 N N . GLY A 1 186 ? 45.405 3.250 -16.764 1.00 85.00 186 GLY A N 1
ATOM 1445 C CA . GLY A 1 186 ? 46.306 3.065 -17.904 1.00 85.00 186 GLY A CA 1
ATOM 1446 C C . GLY A 1 186 ? 46.118 1.771 -18.701 1.00 85.00 186 GLY A C 1
ATOM 1447 O O . GLY A 1 186 ? 46.781 1.604 -19.722 1.00 85.00 186 GLY A O 1
ATOM 1448 N N . ASP A 1 187 ? 45.220 0.867 -18.296 1.00 87.94 187 ASP A N 1
ATOM 1449 C CA . ASP A 1 187 ? 44.988 -0.369 -19.052 1.00 87.94 187 ASP A CA 1
ATOM 1450 C C . ASP A 1 187 ? 44.349 -0.111 -20.411 1.00 87.94 187 ASP A C 1
ATOM 1452 O O . ASP A 1 187 ? 43.568 0.827 -20.595 1.00 87.94 187 ASP A O 1
ATOM 1456 N N . LYS A 1 188 ? 44.689 -0.973 -21.368 1.00 85.00 188 LYS A N 1
ATOM 1457 C CA . LYS A 1 188 ? 44.171 -0.921 -22.730 1.00 85.00 188 LYS A CA 1
ATOM 1458 C C . LYS A 1 188 ? 42.670 -1.221 -22.727 1.00 85.00 188 LYS A C 1
ATOM 1460 O O . LYS A 1 188 ? 42.239 -2.196 -22.124 1.00 85.00 188 LYS A O 1
ATOM 1465 N N . VAL A 1 189 ? 41.901 -0.383 -23.415 1.00 82.25 189 VAL A N 1
ATOM 1466 C CA . VAL A 1 189 ? 40.468 -0.600 -23.650 1.00 82.25 189 VAL A CA 1
ATOM 1467 C C . VAL A 1 189 ? 40.335 -1.461 -24.897 1.00 82.25 189 VAL A C 1
ATOM 1469 O O . VAL A 1 189 ? 40.822 -1.082 -25.971 1.00 82.25 189 VAL A O 1
ATOM 1472 N N . GLU A 1 190 ? 39.704 -2.623 -24.767 1.00 73.12 190 GLU A N 1
ATOM 1473 C CA . GLU A 1 190 ? 39.500 -3.516 -25.902 1.00 73.12 190 GLU A CA 1
ATOM 1474 C C . GLU A 1 190 ? 38.330 -3.030 -26.760 1.00 73.12 190 GLU A C 1
ATOM 1476 O O . GLU A 1 190 ? 37.233 -2.730 -26.285 1.00 73.12 190 GLU A O 1
ATOM 1481 N N . LYS A 1 191 ? 38.578 -2.922 -28.068 1.00 61.00 191 LYS A N 1
ATOM 1482 C CA . LYS A 1 191 ? 37.525 -2.732 -29.061 1.00 61.00 191 LYS A CA 1
ATOM 1483 C C . LYS A 1 191 ? 37.164 -4.107 -29.592 1.00 61.00 191 LYS A C 1
ATOM 1485 O O . LYS A 1 191 ? 37.951 -4.692 -30.328 1.00 61.00 191 LYS A O 1
ATOM 1490 N N . PHE A 1 192 ? 35.973 -4.589 -29.267 1.00 58.09 192 PHE A N 1
ATOM 1491 C CA . PHE A 1 192 ? 35.366 -5.649 -30.057 1.00 58.09 192 PHE A CA 1
ATOM 1492 C C . PHE A 1 192 ? 34.843 -4.990 -31.332 1.00 58.09 192 PHE A C 1
ATOM 1494 O O . PHE A 1 192 ? 33.887 -4.212 -31.296 1.00 58.09 192 PHE A O 1
ATOM 1501 N N . GLU A 1 193 ? 35.548 -5.198 -32.444 1.00 46.94 193 GLU A N 1
ATOM 1502 C CA . GLU A 1 193 ? 35.065 -4.795 -33.761 1.00 46.94 193 GLU A CA 1
ATOM 1503 C C . GLU A 1 193 ? 33.814 -5.614 -34.065 1.00 46.94 193 GLU A C 1
ATOM 1505 O O . GLU A 1 193 ? 33.877 -6.785 -34.426 1.00 46.94 193 GLU A O 1
ATOM 1510 N N . VAL A 1 194 ? 32.654 -5.001 -33.850 1.00 44.19 194 VAL A N 1
ATOM 1511 C CA . VAL A 1 194 ? 31.400 -5.535 -34.364 1.00 44.19 194 VAL A CA 1
ATOM 1512 C C . VAL A 1 194 ? 31.386 -5.208 -35.860 1.00 44.19 194 VAL A C 1
ATOM 1514 O O . VAL A 1 194 ? 31.527 -4.025 -36.198 1.00 44.19 194 VAL A O 1
ATOM 1517 N N . PRO A 1 195 ? 31.231 -6.188 -36.769 1.00 42.75 195 PRO A N 1
ATOM 1518 C CA . PRO A 1 195 ? 30.877 -5.867 -38.142 1.00 42.75 195 PRO A CA 1
ATOM 1519 C C . PRO A 1 195 ? 29.574 -5.065 -38.110 1.00 42.75 195 PRO A C 1
ATOM 1521 O O . PRO A 1 195 ? 28.638 -5.401 -37.385 1.00 42.75 195 PRO A O 1
ATOM 1524 N N . ALA A 1 196 ? 29.541 -3.963 -38.855 1.00 45.12 196 ALA A N 1
ATOM 1525 C CA . ALA A 1 196 ? 28.352 -3.141 -39.002 1.00 45.12 196 ALA A CA 1
ATOM 1526 C C . ALA A 1 196 ? 27.234 -3.977 -39.649 1.00 45.12 196 ALA A C 1
ATOM 1528 O O . ALA A 1 196 ? 27.217 -4.180 -40.858 1.00 45.12 196 ALA A O 1
ATOM 1529 N N . VAL A 1 197 ? 26.319 -4.479 -38.828 1.00 42.78 197 VAL A N 1
ATOM 1530 C CA . VAL A 1 197 ? 25.105 -5.204 -39.219 1.00 42.78 197 VAL A CA 1
ATOM 1531 C C . VAL A 1 197 ? 24.037 -4.730 -38.230 1.00 42.78 197 VAL A C 1
ATOM 1533 O O . VAL A 1 197 ? 24.269 -4.761 -37.028 1.00 42.78 197 VAL A O 1
ATOM 1536 N N . SER A 1 198 ? 22.877 -4.214 -38.605 1.00 42.94 198 SER A N 1
ATOM 1537 C CA . SER A 1 198 ? 22.276 -3.933 -39.904 1.00 42.94 198 SER A CA 1
ATOM 1538 C C . SER A 1 198 ? 21.125 -2.957 -39.649 1.00 42.94 198 SER A C 1
ATOM 1540 O O . SER A 1 198 ? 20.531 -2.946 -38.568 1.00 42.94 198 SER A O 1
ATOM 1542 N N . ALA A 1 199 ? 20.798 -2.164 -40.666 1.00 49.47 199 ALA A N 1
ATOM 1543 C CA . ALA A 1 199 ? 19.481 -1.560 -40.835 1.00 49.47 199 ALA A CA 1
ATOM 1544 C C . ALA A 1 199 ? 18.342 -2.574 -40.540 1.00 49.47 199 ALA A C 1
ATOM 1546 O O . ALA A 1 199 ? 18.584 -3.786 -40.601 1.00 49.47 199 ALA A O 1
ATOM 1547 N N . PRO A 1 200 ? 17.128 -2.101 -40.190 1.00 42.62 200 PRO A N 1
ATOM 1548 C CA . PRO A 1 200 ? 15.994 -2.961 -39.845 1.00 42.62 200 PRO A CA 1
ATOM 1549 C C . PRO A 1 200 ? 15.712 -4.045 -40.907 1.00 42.62 200 PRO A C 1
ATOM 1551 O O . PRO A 1 200 ? 16.089 -3.868 -42.068 1.00 42.62 200 PRO A O 1
ATOM 1554 N N . PRO A 1 201 ? 15.071 -5.167 -40.521 1.00 44.28 201 PRO A N 1
ATOM 1555 C CA . PRO A 1 201 ? 14.836 -6.301 -41.409 1.00 44.28 201 PRO A CA 1
ATOM 1556 C C . PRO A 1 201 ? 14.068 -5.867 -42.661 1.00 44.28 201 PRO A C 1
ATOM 1558 O O . PRO A 1 201 ? 13.067 -5.160 -42.572 1.00 44.28 201 PRO A O 1
ATOM 1561 N N . LYS A 1 202 ? 14.556 -6.299 -43.824 1.00 53.94 202 LYS A N 1
ATOM 1562 C CA . LYS A 1 202 ? 13.906 -6.133 -45.127 1.00 53.94 202 LYS A CA 1
ATOM 1563 C C . LYS A 1 202 ? 12.762 -7.142 -45.202 1.00 53.94 202 LYS A C 1
ATOM 1565 O O . LYS A 1 202 ? 13.011 -8.335 -45.327 1.00 53.94 202 LYS A O 1
ATOM 1570 N N . GLU A 1 203 ? 11.529 -6.681 -45.018 1.00 60.28 203 GLU A N 1
ATOM 1571 C CA . GLU A 1 203 ? 10.370 -7.570 -44.829 1.00 60.28 203 GLU A CA 1
ATOM 1572 C C . GLU A 1 203 ? 9.786 -8.140 -46.135 1.00 60.28 203 GLU A C 1
ATOM 1574 O O . GLU A 1 203 ? 8.997 -9.074 -46.060 1.00 60.28 203 GLU A O 1
ATOM 1579 N N . ASN A 1 204 ? 10.209 -7.668 -47.314 1.00 69.38 204 ASN A N 1
ATOM 1580 C CA . ASN A 1 204 ? 9.587 -8.028 -48.592 1.00 69.38 204 ASN A CA 1
ATOM 1581 C C . ASN A 1 204 ? 10.634 -8.344 -49.668 1.00 69.38 204 ASN A C 1
ATOM 1583 O O . ASN A 1 204 ? 11.268 -7.433 -50.201 1.00 69.38 204 ASN A O 1
ATOM 1587 N N . VAL A 1 205 ? 10.816 -9.626 -49.993 1.00 79.06 205 VAL A N 1
ATOM 1588 C CA . VAL A 1 205 ? 11.791 -10.089 -50.993 1.00 79.06 205 VAL A CA 1
ATOM 1589 C C . VAL A 1 205 ? 11.101 -11.014 -51.990 1.00 79.06 205 VAL A C 1
ATOM 1591 O O . VAL A 1 205 ? 10.420 -11.961 -51.600 1.00 79.06 205 VAL A O 1
ATOM 1594 N N . CYS A 1 206 ? 11.255 -10.737 -53.283 1.00 72.75 206 CYS A N 1
ATOM 1595 C CA . CYS A 1 206 ? 10.642 -11.514 -54.352 1.00 72.75 206 CYS A CA 1
ATOM 1596 C C . CYS A 1 206 ? 11.161 -12.965 -54.324 1.00 72.75 206 CYS A C 1
ATOM 1598 O O . CYS A 1 206 ? 12.373 -13.169 -54.385 1.00 72.75 206 CYS A O 1
ATOM 1600 N N . PRO A 1 207 ? 10.294 -13.992 -54.331 1.00 70.25 207 PRO A N 1
ATOM 1601 C CA . PRO A 1 207 ? 10.729 -15.391 -54.262 1.00 70.25 207 PRO A CA 1
ATOM 1602 C C . PRO A 1 207 ? 11.465 -15.878 -55.521 1.00 70.25 207 PRO A C 1
ATOM 1604 O O . PRO A 1 207 ? 12.075 -16.942 -55.493 1.00 70.25 207 PRO A O 1
ATOM 1607 N N . THR A 1 208 ? 11.393 -15.131 -56.628 1.00 76.88 208 THR A N 1
ATOM 1608 C CA . THR A 1 208 ? 11.964 -15.549 -57.919 1.00 76.88 208 THR A CA 1
ATOM 1609 C C . THR A 1 208 ? 13.332 -14.929 -58.183 1.00 76.88 208 THR A C 1
ATOM 1611 O O . THR A 1 208 ? 14.273 -15.646 -58.509 1.00 76.88 208 THR A O 1
ATOM 1614 N N . CYS A 1 209 ? 13.469 -13.609 -58.040 1.00 80.69 209 CYS A N 1
ATOM 1615 C CA . CYS A 1 209 ? 14.736 -12.912 -58.292 1.00 80.69 209 CYS A CA 1
ATOM 1616 C C . CYS A 1 209 ? 15.464 -12.467 -57.020 1.00 80.69 209 CYS A C 1
ATOM 1618 O O . CYS A 1 209 ? 16.584 -11.973 -57.108 1.00 80.69 209 CYS A O 1
ATOM 1620 N N . ASN A 1 210 ? 14.846 -12.653 -55.851 1.00 78.56 210 ASN A N 1
ATOM 1621 C CA . ASN A 1 210 ? 15.383 -12.266 -54.551 1.00 78.56 210 ASN A CA 1
ATOM 1622 C C . ASN A 1 210 ? 15.643 -10.752 -54.386 1.00 78.56 210 ASN A C 1
ATOM 1624 O O . ASN A 1 210 ? 16.432 -10.349 -53.531 1.00 78.56 210 ASN A O 1
ATOM 1628 N N . GLU A 1 211 ? 14.962 -9.930 -55.187 1.00 82.62 211 GLU A N 1
ATOM 1629 C CA . GLU A 1 211 ? 14.991 -8.467 -55.107 1.00 82.62 211 GLU A CA 1
ATOM 1630 C C . GLU A 1 211 ? 13.892 -7.934 -54.178 1.00 82.62 211 GLU A C 1
ATOM 1632 O O . GLU A 1 211 ? 12.835 -8.554 -54.030 1.00 82.62 211 GLU A O 1
ATOM 1637 N N . GLU A 1 212 ? 14.124 -6.778 -53.561 1.00 79.44 212 GLU A N 1
ATOM 1638 C CA . GLU A 1 212 ? 13.141 -6.119 -52.698 1.00 79.44 212 GLU A CA 1
ATOM 1639 C C . GLU A 1 212 ? 11.973 -5.515 -53.493 1.00 79.44 212 GLU A C 1
ATOM 1641 O O . GLU A 1 212 ? 12.142 -5.036 -54.614 1.00 79.44 212 GLU A O 1
ATOM 1646 N N . TYR A 1 213 ? 10.778 -5.523 -52.897 1.00 75.31 213 TYR A N 1
ATOM 1647 C CA . TYR A 1 213 ? 9.585 -4.879 -53.456 1.00 75.31 213 TYR A CA 1
ATOM 1648 C C . TYR A 1 213 ? 8.816 -4.076 -52.402 1.00 75.31 213 TYR A C 1
ATOM 1650 O O . TYR A 1 213 ? 8.799 -4.413 -51.214 1.00 75.31 213 TYR A O 1
ATOM 1658 N N . ASP A 1 214 ? 8.129 -3.024 -52.846 1.00 72.75 214 ASP A N 1
ATOM 1659 C CA . ASP A 1 214 ? 7.331 -2.162 -51.975 1.00 72.75 214 ASP A CA 1
ATOM 1660 C C . ASP A 1 214 ? 6.071 -2.881 -51.462 1.00 72.75 214 ASP A C 1
ATOM 1662 O O . ASP A 1 214 ? 5.423 -3.631 -52.199 1.00 72.75 214 ASP A O 1
ATOM 1666 N N . LYS A 1 215 ? 5.684 -2.646 -50.197 1.00 65.12 215 LYS A N 1
ATOM 1667 C CA . LYS A 1 215 ? 4.468 -3.232 -49.594 1.00 65.12 215 LYS A CA 1
ATOM 1668 C C . LYS A 1 215 ? 3.234 -2.918 -50.453 1.00 65.12 215 LYS A C 1
ATOM 1670 O O . LYS A 1 215 ? 2.927 -1.754 -50.690 1.00 65.12 215 LYS A O 1
ATOM 1675 N N . GLY A 1 216 ? 2.523 -3.963 -50.889 1.00 63.91 216 GLY A N 1
ATOM 1676 C CA . GLY A 1 216 ? 1.350 -3.853 -51.769 1.00 63.91 216 GLY A CA 1
ATOM 1677 C C . GLY A 1 216 ? 1.639 -3.936 -53.274 1.00 63.91 216 GLY A C 1
ATOM 1678 O O . GLY A 1 216 ? 0.708 -3.826 -54.069 1.00 63.91 216 GLY A O 1
ATOM 1679 N N . SER A 1 217 ? 2.893 -4.160 -53.681 1.00 66.25 217 SER A N 1
ATOM 1680 C CA . SER A 1 217 ? 3.226 -4.440 -55.083 1.00 66.25 217 SER A CA 1
ATOM 1681 C C . SER A 1 217 ? 2.613 -5.766 -55.530 1.00 66.25 217 SER A C 1
ATOM 1683 O O . SER A 1 217 ? 2.870 -6.800 -54.922 1.0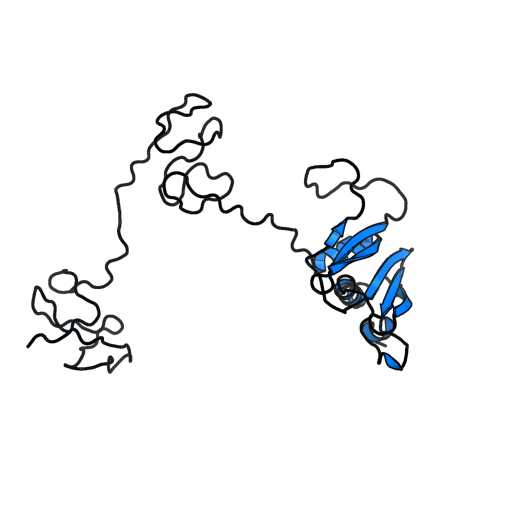0 66.25 217 SER A O 1
ATOM 1685 N N . ILE A 1 218 ? 1.825 -5.730 -56.607 1.00 67.88 218 ILE A N 1
ATOM 1686 C CA . ILE A 1 218 ? 1.232 -6.925 -57.234 1.00 67.88 218 ILE A CA 1
ATOM 1687 C C . ILE A 1 218 ? 2.274 -7.639 -58.113 1.00 67.88 218 ILE A C 1
ATOM 1689 O O . ILE A 1 218 ? 2.237 -8.856 -58.252 1.00 67.88 218 ILE A O 1
ATOM 1693 N N . PHE A 1 219 ? 3.256 -6.899 -58.639 1.00 77.31 219 PHE A N 1
ATOM 1694 C CA . PHE A 1 219 ? 4.332 -7.413 -59.488 1.00 77.31 219 PHE A CA 1
ATOM 1695 C C . PHE A 1 219 ? 5.700 -6.955 -58.976 1.00 77.31 219 PHE A C 1
ATOM 1697 O O . PHE A 1 219 ? 5.852 -5.838 -58.481 1.00 77.31 219 PHE A O 1
ATOM 1704 N N . CYS A 1 220 ? 6.722 -7.792 -59.144 1.00 76.19 220 CYS A N 1
ATOM 1705 C CA . CYS A 1 220 ? 8.109 -7.399 -58.932 1.00 76.19 220 CYS A CA 1
ATOM 1706 C C . CYS A 1 220 ? 8.562 -6.448 -60.049 1.00 76.19 220 CYS A C 1
ATOM 1708 O O . CYS A 1 220 ? 8.539 -6.810 -61.224 1.00 76.19 220 CYS A O 1
ATOM 1710 N N . SER A 1 221 ? 9.054 -5.265 -59.687 1.00 76.81 221 SER A N 1
ATOM 1711 C CA . SER A 1 221 ? 9.546 -4.250 -60.632 1.00 76.81 221 SER A CA 1
ATOM 1712 C C . SER A 1 221 ? 10.777 -4.682 -61.438 1.00 76.81 221 SER A C 1
ATOM 1714 O O . SER A 1 221 ? 11.065 -4.091 -62.477 1.00 76.81 221 SER A O 1
ATOM 1716 N N . VAL A 1 222 ? 11.500 -5.709 -60.978 1.00 81.00 222 VAL A N 1
ATOM 1717 C CA . VAL A 1 222 ? 12.745 -6.173 -61.607 1.00 81.00 222 VAL A CA 1
ATOM 1718 C C . VAL A 1 222 ? 12.541 -7.390 -62.501 1.00 81.00 222 VAL A C 1
ATOM 1720 O O . VAL A 1 222 ? 13.078 -7.421 -63.605 1.00 81.00 222 VAL A O 1
ATOM 1723 N N . CYS A 1 223 ? 11.776 -8.392 -62.062 1.00 78.69 223 CYS A N 1
ATOM 1724 C CA . CYS A 1 223 ? 11.563 -9.612 -62.850 1.00 78.69 223 CYS A CA 1
ATOM 1725 C C . CYS A 1 223 ? 10.155 -9.749 -63.446 1.00 78.69 223 CYS A C 1
ATOM 1727 O O . CYS A 1 223 ? 9.928 -10.665 -64.230 1.00 78.69 223 CYS A O 1
ATOM 1729 N N . GLY A 1 224 ? 9.217 -8.866 -63.088 1.00 74.31 224 GLY A N 1
ATOM 1730 C CA . GLY A 1 224 ? 7.835 -8.889 -63.578 1.00 74.31 224 GLY A CA 1
ATOM 1731 C C . GLY A 1 224 ? 6.948 -9.979 -62.969 1.00 74.31 224 GLY A C 1
ATOM 1732 O O . GLY A 1 224 ? 5.785 -10.078 -63.342 1.00 74.31 224 GLY A O 1
ATOM 1733 N N . GLN A 1 225 ? 7.466 -10.793 -62.042 1.00 78.31 225 GLN A N 1
ATOM 1734 C CA . GLN A 1 225 ? 6.710 -11.879 -61.414 1.00 78.31 225 GLN A CA 1
ATOM 1735 C C . GLN A 1 225 ? 5.634 -11.349 -60.457 1.00 78.31 225 GLN A C 1
ATOM 1737 O O . GLN A 1 225 ? 5.905 -10.442 -59.668 1.00 78.31 225 GLN A O 1
ATOM 1742 N N . GLU A 1 226 ? 4.453 -11.967 -60.479 1.00 74.25 226 GLU A N 1
ATOM 1743 C CA . GLU A 1 226 ? 3.359 -11.700 -59.538 1.00 74.25 226 GLU A CA 1
ATOM 1744 C C . GLU A 1 226 ? 3.717 -12.095 -58.101 1.00 74.25 226 GLU A C 1
ATOM 1746 O O . GLU A 1 226 ? 4.316 -13.147 -57.847 1.00 74.25 226 GLU A O 1
ATOM 1751 N N . ILE A 1 227 ? 3.348 -11.238 -57.153 1.00 75.50 227 ILE A N 1
ATOM 1752 C CA . ILE A 1 227 ? 3.654 -11.383 -55.734 1.00 75.50 227 ILE A CA 1
ATOM 1753 C C . ILE A 1 227 ? 2.376 -11.775 -54.990 1.00 75.50 227 ILE A C 1
ATOM 1755 O O . ILE A 1 227 ? 1.369 -11.069 -55.006 1.00 75.50 227 ILE A O 1
ATOM 1759 N N . ASN A 1 228 ? 2.437 -12.919 -54.311 1.00 74.81 228 ASN A N 1
ATOM 1760 C CA . ASN A 1 228 ? 1.340 -13.431 -53.495 1.00 74.81 228 ASN A CA 1
ATOM 1761 C C . ASN A 1 228 ? 1.242 -12.692 -52.154 1.00 74.81 228 ASN A C 1
ATOM 1763 O O . ASN A 1 228 ? 2.214 -12.122 -51.670 1.00 74.81 228 ASN A O 1
ATOM 1767 N N . CYS A 1 229 ? 0.077 -12.757 -51.508 1.00 69.12 229 CYS A N 1
ATOM 1768 C CA . CYS A 1 229 ? -0.152 -12.136 -50.206 1.00 69.12 229 CYS A CA 1
ATOM 1769 C C . CYS A 1 229 ? 0.890 -12.568 -49.159 1.00 69.12 229 CYS A C 1
ATOM 1771 O O . CYS A 1 229 ? 0.947 -13.743 -48.800 1.00 69.12 229 CYS A O 1
ATOM 1773 N N . ASP A 1 230 ? 1.620 -11.609 -48.582 1.00 68.94 230 ASP A N 1
ATOM 1774 C CA . ASP A 1 230 ? 2.688 -11.857 -47.597 1.00 68.94 230 ASP A CA 1
ATOM 1775 C C . ASP A 1 230 ? 2.224 -12.661 -46.367 1.00 68.94 230 ASP A C 1
ATOM 1777 O O . ASP A 1 230 ? 3.016 -13.343 -45.718 1.00 68.94 230 ASP A O 1
ATOM 1781 N N . LYS A 1 231 ? 0.929 -12.596 -46.022 1.00 69.31 231 LYS A N 1
ATOM 1782 C CA . LYS A 1 231 ? 0.398 -13.240 -44.812 1.00 69.31 231 LYS A CA 1
ATOM 1783 C C . LYS A 1 231 ? -0.171 -14.639 -45.034 1.00 69.31 231 LYS A C 1
ATOM 1785 O O . LYS A 1 231 ? -0.107 -15.464 -44.128 1.00 69.31 231 LYS A O 1
ATOM 1790 N N . CYS A 1 232 ? -0.772 -14.910 -46.191 1.00 70.94 232 CYS A N 1
ATOM 1791 C CA . CYS A 1 232 ? -1.437 -16.197 -46.444 1.00 70.94 232 CYS A CA 1
ATOM 1792 C C . CYS A 1 232 ? -1.007 -16.889 -47.741 1.00 70.94 232 CYS A C 1
ATOM 1794 O O . CYS A 1 232 ? -1.437 -18.011 -47.995 1.00 70.94 232 CYS A O 1
ATOM 17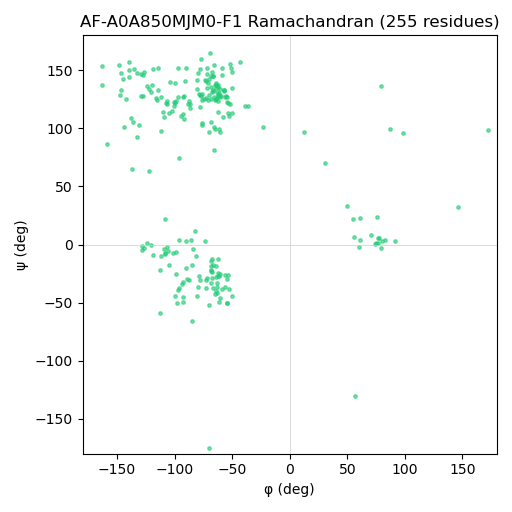96 N N . GLY A 1 233 ? -0.164 -16.246 -48.549 1.00 69.44 233 GLY A N 1
ATOM 1797 C CA . GLY A 1 233 ? 0.386 -16.794 -49.785 1.00 69.44 233 GLY A CA 1
ATOM 1798 C C . GLY A 1 233 ? -0.615 -16.931 -50.930 1.00 69.44 233 GLY A C 1
ATOM 1799 O O . GLY A 1 233 ? -0.271 -17.538 -51.939 1.00 69.44 233 GLY A O 1
ATOM 1800 N N . SER A 1 234 ? -1.8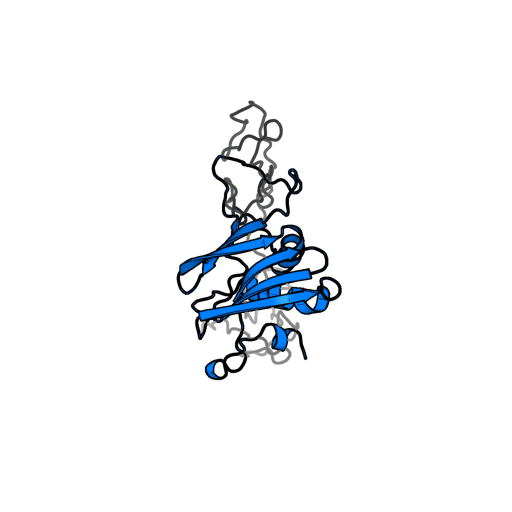36 -16.400 -50.802 1.00 71.25 234 SER A N 1
ATOM 1801 C CA . SER A 1 234 ? -2.821 -16.441 -51.884 1.00 71.25 234 SER A CA 1
ATOM 1802 C C . SER A 1 234 ? -2.558 -15.371 -52.940 1.00 71.25 234 SER A C 1
ATOM 1804 O O . SER A 1 234 ? -2.122 -14.265 -52.614 1.00 71.25 234 SER A O 1
ATOM 1806 N N . GLU A 1 235 ? -2.897 -15.698 -54.182 1.00 69.69 235 GLU A N 1
ATOM 1807 C CA . GLU A 1 235 ? -2.913 -14.778 -55.318 1.00 69.69 235 GLU A CA 1
ATOM 1808 C C . GLU A 1 235 ? -3.829 -13.577 -55.020 1.00 69.69 235 GLU A C 1
ATOM 1810 O O . GLU A 1 235 ? -4.939 -13.736 -54.495 1.00 69.69 235 GLU A O 1
ATOM 1815 N N . ILE A 1 236 ? -3.342 -12.365 -55.292 1.00 70.81 236 ILE A N 1
ATOM 1816 C CA . ILE A 1 236 ? -4.095 -11.124 -55.094 1.00 70.81 236 ILE A CA 1
ATOM 1817 C C . ILE A 1 236 ? -4.665 -10.707 -56.448 1.00 70.81 236 ILE A C 1
ATOM 1819 O O . ILE A 1 236 ? -3.924 -10.517 -57.404 1.00 70.81 236 ILE A O 1
ATOM 1823 N N . GLN A 1 237 ? -5.987 -10.551 -56.520 1.00 61.81 237 GLN A N 1
ATOM 1824 C CA . GLN A 1 237 ? -6.654 -10.117 -57.747 1.00 61.81 237 GLN A CA 1
ATOM 1825 C C . GLN A 1 237 ? -6.312 -8.663 -58.089 1.00 61.81 237 GLN A C 1
ATOM 1827 O O . GLN A 1 237 ? -6.207 -7.815 -57.197 1.00 61.81 237 GLN A O 1
ATOM 1832 N N . ASP A 1 238 ? -6.215 -8.373 -59.387 1.00 62.56 238 ASP A N 1
ATOM 1833 C CA . ASP A 1 238 ? -5.944 -7.028 -59.888 1.00 62.56 238 ASP A CA 1
ATOM 1834 C C . ASP A 1 238 ? -6.977 -6.014 -59.357 1.00 62.56 238 ASP A C 1
ATOM 1836 O O . ASP A 1 238 ? -8.193 -6.223 -59.410 1.00 62.56 238 ASP A O 1
ATOM 1840 N N . GLY A 1 239 ? -6.482 -4.924 -58.770 1.00 65.69 239 GLY A N 1
ATOM 1841 C CA . GLY A 1 239 ? -7.301 -3.878 -58.155 1.00 65.69 239 GLY A CA 1
ATOM 1842 C C . GLY A 1 239 ? -7.915 -4.193 -56.779 1.00 65.69 239 GLY A C 1
ATOM 1843 O O . GLY A 1 239 ? -8.680 -3.361 -56.274 1.00 65.69 239 GLY A O 1
ATOM 1844 N N . ALA A 1 240 ? -7.597 -5.327 -56.143 1.00 65.88 240 ALA A N 1
ATOM 1845 C CA . ALA A 1 240 ? -8.099 -5.661 -54.809 1.00 65.88 240 ALA A CA 1
ATOM 1846 C C . ALA A 1 240 ? -7.535 -4.724 -53.719 1.00 65.88 240 ALA A C 1
ATOM 1848 O O . ALA A 1 240 ? -6.333 -4.503 -53.627 1.00 65.88 240 ALA A O 1
ATOM 1849 N N . LEU A 1 241 ? -8.414 -4.186 -52.863 1.00 68.50 241 LEU A N 1
ATOM 1850 C CA . LEU A 1 241 ? -8.040 -3.362 -51.696 1.00 68.50 241 LEU A CA 1
ATOM 1851 C C . LEU A 1 241 ? -7.709 -4.205 -50.454 1.00 68.50 241 LEU A C 1
ATOM 1853 O O . LEU A 1 241 ? -7.112 -3.706 -49.502 1.00 68.50 241 LEU A O 1
ATOM 1857 N N . PHE A 1 242 ? -8.131 -5.470 -50.446 1.00 72.25 242 PHE A N 1
ATOM 1858 C CA . PHE A 1 242 ? -7.929 -6.423 -49.359 1.00 72.25 242 PHE A CA 1
ATOM 1859 C C . PHE A 1 242 ? -7.761 -7.826 -49.946 1.00 72.25 242 PHE A C 1
ATOM 1861 O O . PHE A 1 242 ? -8.387 -8.153 -50.956 1.00 72.25 242 PHE A O 1
ATOM 1868 N N . CYS A 1 243 ? -6.963 -8.671 -49.298 1.00 74.50 243 CYS A N 1
ATOM 1869 C CA . CYS A 1 243 ? -6.861 -10.082 -49.639 1.00 74.50 243 CYS A CA 1
ATOM 1870 C C . CYS A 1 243 ? -8.207 -10.774 -49.387 1.00 74.50 243 CYS A C 1
ATOM 1872 O O . CYS A 1 243 ? -8.735 -10.747 -48.275 1.00 74.50 243 CYS A O 1
ATOM 1874 N N . THR A 1 244 ? -8.749 -11.437 -50.404 1.00 72.94 244 THR A N 1
ATOM 1875 C CA . THR A 1 244 ? -10.042 -12.135 -50.331 1.00 72.94 244 THR A CA 1
ATOM 1876 C C . THR A 1 244 ? -10.016 -13.369 -49.429 1.00 72.94 244 THR A C 1
ATOM 1878 O O . THR A 1 244 ? -11.071 -13.818 -48.990 1.00 72.94 244 THR A O 1
ATOM 1881 N N . ASN A 1 245 ? -8.828 -13.902 -49.126 1.00 78.19 245 ASN A N 1
ATOM 1882 C CA . ASN A 1 245 ? -8.663 -15.072 -48.268 1.00 78.19 245 ASN A CA 1
ATOM 1883 C C . ASN A 1 245 ? -8.448 -14.692 -46.791 1.00 78.19 245 ASN A C 1
ATOM 1885 O O . ASN A 1 245 ? -9.136 -15.203 -45.912 1.00 78.19 245 ASN A O 1
ATOM 1889 N N . CYS A 1 246 ? -7.521 -13.771 -46.495 1.00 76.44 246 CYS A N 1
ATOM 1890 C CA . CYS A 1 246 ? -7.151 -13.434 -45.112 1.00 76.44 246 CYS A CA 1
ATOM 1891 C C . CYS A 1 246 ? -7.626 -12.055 -44.624 1.00 76.44 246 CYS A C 1
ATOM 1893 O O . CYS A 1 246 ? -7.503 -11.760 -43.436 1.00 76.44 246 CYS A O 1
ATOM 1895 N N . GLY A 1 247 ? -8.178 -11.220 -45.510 1.00 69.44 247 GLY A N 1
ATOM 1896 C CA . GLY A 1 247 ? -8.729 -9.905 -45.174 1.00 69.44 247 GLY A CA 1
ATOM 1897 C C . GLY A 1 247 ? -7.696 -8.797 -44.957 1.00 69.44 247 GLY A C 1
ATOM 1898 O O . GLY A 1 247 ? -8.077 -7.693 -44.572 1.00 69.44 247 GLY A O 1
ATOM 1899 N N . ASP A 1 248 ? -6.404 -9.054 -45.184 1.00 76.62 248 ASP A N 1
ATOM 1900 C CA . ASP A 1 248 ? -5.376 -8.025 -45.000 1.00 76.62 248 ASP A CA 1
ATOM 1901 C C . ASP A 1 248 ? -5.421 -6.966 -46.099 1.00 76.62 248 ASP A C 1
ATOM 1903 O O . ASP A 1 248 ? -5.637 -7.306 -47.264 1.00 76.62 248 ASP A O 1
ATOM 1907 N N . PRO A 1 249 ? -5.220 -5.686 -45.747 1.00 69.88 249 PRO A N 1
ATOM 1908 C CA . PRO A 1 249 ? -5.266 -4.595 -46.704 1.00 69.88 249 PRO A CA 1
ATOM 1909 C C . PRO A 1 249 ? -4.111 -4.690 -47.702 1.00 69.88 249 PRO A C 1
ATOM 1911 O O . PRO A 1 249 ? -2.953 -4.854 -47.322 1.00 69.88 249 PRO A O 1
ATOM 1914 N N . VAL A 1 250 ? -4.444 -4.534 -48.979 1.00 68.25 250 VAL A N 1
ATOM 1915 C CA . VAL A 1 250 ? -3.498 -4.409 -50.087 1.00 68.25 250 VAL A CA 1
ATOM 1916 C C . VAL A 1 250 ? -3.497 -2.936 -50.483 1.00 68.25 250 VAL A C 1
ATOM 1918 O O . VAL A 1 250 ? -4.511 -2.388 -50.918 1.00 68.25 250 VAL A O 1
ATOM 1921 N N . THR A 1 251 ? -2.378 -2.251 -50.268 1.00 58.66 251 THR A N 1
ATOM 1922 C CA . THR A 1 251 ? -2.235 -0.853 -50.680 1.00 58.66 251 THR A CA 1
ATOM 1923 C C . THR A 1 251 ? -1.979 -0.803 -52.180 1.00 58.66 251 THR A C 1
ATOM 1925 O O . THR A 1 251 ? -0.980 -1.346 -52.637 1.00 58.66 251 THR A O 1
ATOM 1928 N N . LYS A 1 252 ? -2.877 -0.159 -52.941 1.00 53.50 252 LYS A N 1
ATOM 1929 C CA . LYS A 1 252 ? -2.682 0.112 -54.373 1.00 53.50 252 LYS A CA 1
ATOM 1930 C C . LYS A 1 252 ? -1.335 0.812 -54.574 1.00 53.50 252 LYS A C 1
ATOM 1932 O O . LYS A 1 252 ? -1.198 1.964 -54.173 1.00 53.50 252 LYS A O 1
ATOM 1937 N N . GLY A 1 253 ? -0.368 0.128 -55.182 1.00 48.00 253 GLY A N 1
ATOM 1938 C CA . GLY A 1 253 ? 0.764 0.797 -55.814 1.00 48.00 253 GLY A CA 1
ATOM 1939 C C . GLY A 1 253 ? 0.228 1.636 -56.970 1.00 48.00 253 GLY A C 1
ATOM 1940 O O . GLY A 1 253 ? -0.537 1.128 -57.791 1.00 48.00 253 GLY A O 1
ATOM 1941 N N . ASP A 1 254 ? 0.544 2.928 -56.978 1.00 35.03 254 ASP A N 1
ATOM 1942 C CA . ASP A 1 254 ? 0.068 3.881 -57.974 1.00 35.03 254 ASP A CA 1
ATOM 1943 C C . ASP A 1 254 ? 0.384 3.389 -59.395 1.00 35.03 254 ASP A C 1
ATOM 1945 O O . ASP A 1 254 ? 1.541 3.312 -59.812 1.00 35.03 254 ASP A O 1
ATOM 1949 N N . LEU A 1 255 ? -0.665 3.063 -60.154 1.00 37.59 255 LEU A N 1
ATOM 1950 C CA . LEU A 1 255 ? -0.576 2.900 -61.599 1.00 37.59 255 LEU A CA 1
ATOM 1951 C C . LEU A 1 255 ? -0.240 4.271 -62.191 1.00 37.59 255 LEU A C 1
ATOM 1953 O O . LEU A 1 255 ? -1.103 5.140 -62.330 1.00 37.59 255 LEU A O 1
ATOM 1957 N N . SER A 1 256 ? 1.034 4.458 -62.530 1.00 32.88 256 SER A N 1
ATOM 1958 C CA . SER A 1 256 ? 1.399 5.392 -63.588 1.00 32.88 256 SER A CA 1
ATOM 1959 C C . SER A 1 256 ? 0.758 4.904 -64.890 1.00 32.88 256 SER A C 1
ATOM 1961 O O . SER A 1 256 ? 0.775 3.713 -65.197 1.00 32.88 256 SER A O 1
ATOM 1963 N N . THR A 1 257 ? 0.088 5.838 -65.565 1.00 35.72 257 THR A N 1
ATOM 1964 C CA . THR A 1 257 ? -0.544 5.666 -66.880 1.00 35.72 257 THR A CA 1
ATOM 1965 C C . THR A 1 257 ? 0.484 5.322 -67.948 1.00 35.72 257 THR A C 1
ATOM 1967 O O . THR A 1 257 ? 1.601 5.883 -67.873 1.00 35.72 257 THR A O 1
#

Foldseek 3Di:
DALLQQQFDPDPVCVRDQWAFQEWADDPQWIWTWTAAQVPRDIDIGIGGN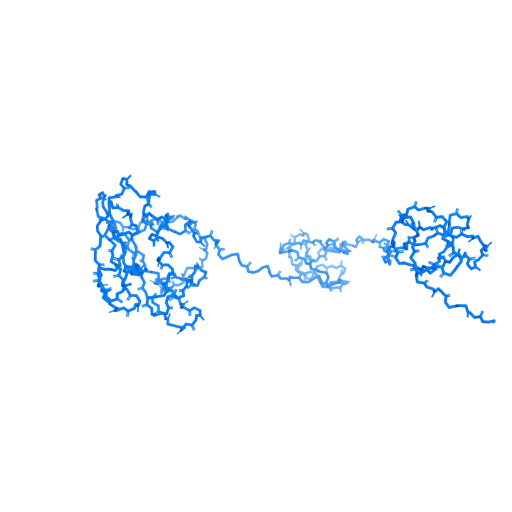VCCVRNLLVNLQSNQADSHPRDGQLPAKDWDDPDDDDDDDDDDDDDDDDQDKTWMWGQHPPPRDIGTGIHGPVSCVSSNVSSDPPPPPPQPQDAQQAPRDGDHPQDQADPVQRFGQADPPPRHGDHPPDQADPPPGHGGDDPPDPDDDDDDQLAADPPPRHGDDQLDQADPPPRDGDADSPPRHRDDPPDQADPPPGHGRDDDDDDD